Protein AF-A0A2S8VZY0-F1 (afdb_monomer)

Foldseek 3Di:
DDFWDPVLVVLLVLLVVLLDPDDPVVNVVSLVVLVVCCVVVVDDPVSSVQSVDNVQHSVNNSVVCVVPPSTGDDLVRVQVVQVVLQVVLVVVCCVPVVPFDWDWDDDSVVQWIKIKGKDWDAQVLCCVVVVDDPVCSCVQLDVVHPVQVCCQVQVLVLLLCCLPPVADDDPFWDWPDSVPFGWDADPPRSITMTITITIGRNVSSVDPVCSVVVSVNVSVRNVSSVVSVVVSSDD

Nearest PDB structures (foldseek):
  3nat-assembly1_A  TM=7.502E-01  e=1.012E+00  Enterococcus faecalis
  6lyp-assembly1_A  TM=2.509E-01  e=2.247E+00  Arabidopsis thaliana

Radius of gyration: 26.08 Å; Cα contacts (8 Å, |Δi|>4): 262; chains: 1; bounding box: 63×31×80 Å

Structure (mmCIF, N/CA/C/O backbone):
data_AF-A0A2S8VZY0-F1
#
_entry.id   AF-A0A2S8VZY0-F1
#
loop_
_atom_site.group_PDB
_atom_site.id
_atom_site.type_symbol
_atom_site.label_atom_id
_atom_site.label_alt_id
_atom_site.label_comp_id
_atom_site.label_asym_id
_atom_site.label_entity_id
_atom_site.label_seq_id
_atom_site.pdbx_PDB_ins_code
_atom_site.Cartn_x
_atom_site.Cartn_y
_atom_site.Cartn_z
_atom_site.occupancy
_atom_site.B_iso_or_equiv
_atom_site.auth_seq_id
_atom_site.auth_comp_id
_atom_site.auth_asym_id
_atom_site.auth_atom_id
_atom_site.pdbx_PDB_model_num
ATOM 1 N N . MET A 1 1 ? 4.072 3.516 -12.989 1.00 81.81 1 MET 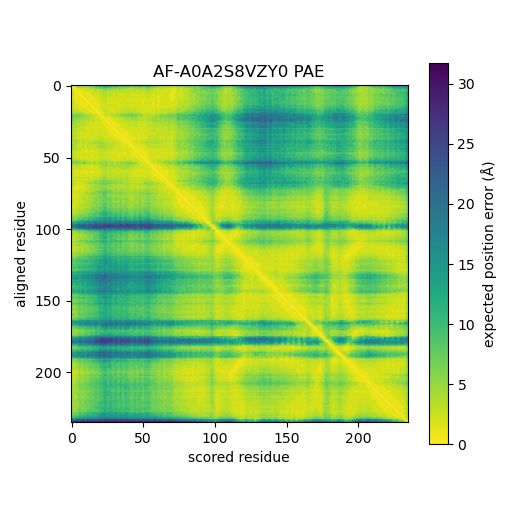A N 1
ATOM 2 C CA . MET A 1 1 ? 5.244 4.276 -12.519 1.00 81.81 1 MET A CA 1
ATOM 3 C C . MET A 1 1 ? 6.543 3.759 -13.129 1.00 81.81 1 MET A C 1
ATOM 5 O O . MET A 1 1 ? 6.676 2.561 -13.377 1.00 81.81 1 MET A O 1
ATOM 9 N N . ASN A 1 2 ? 7.516 4.640 -13.382 1.00 84.62 2 ASN A N 1
ATOM 10 C CA . ASN A 1 2 ? 8.836 4.243 -13.878 1.00 84.62 2 ASN A CA 1
ATOM 11 C C . ASN A 1 2 ? 9.676 3.606 -12.754 1.00 84.62 2 ASN A C 1
ATOM 13 O O . ASN A 1 2 ? 10.043 4.297 -11.808 1.00 84.62 2 ASN A O 1
ATOM 17 N N . LYS A 1 3 ? 10.035 2.322 -12.883 1.00 89.69 3 LYS A N 1
ATOM 18 C CA . LYS A 1 3 ? 10.866 1.598 -11.898 1.00 89.69 3 LYS A CA 1
ATOM 19 C C . LYS A 1 3 ? 12.374 1.682 -12.174 1.00 89.69 3 LYS A C 1
ATOM 21 O O . LYS A 1 3 ? 13.171 1.250 -11.343 1.00 89.69 3 LYS A O 1
A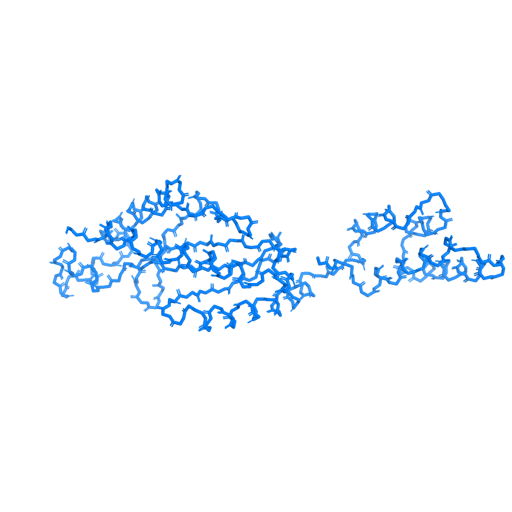TOM 26 N N . TYR A 1 4 ? 12.781 2.216 -13.325 1.00 92.94 4 TYR A N 1
ATOM 27 C CA . TYR A 1 4 ? 14.189 2.325 -13.702 1.00 92.94 4 TYR A CA 1
ATOM 28 C C . TYR A 1 4 ? 14.840 3.531 -13.034 1.00 92.94 4 TYR A C 1
ATOM 30 O O . TYR A 1 4 ? 14.284 4.632 -13.051 1.00 92.94 4 TYR A O 1
ATOM 38 N N . ASN A 1 5 ? 16.039 3.334 -12.491 1.00 92.50 5 ASN A N 1
ATOM 39 C CA . ASN A 1 5 ? 16.862 4.449 -12.032 1.00 92.50 5 ASN A CA 1
ATOM 40 C C . ASN A 1 5 ? 17.499 5.176 -13.233 1.00 92.50 5 ASN A C 1
ATOM 42 O O . ASN A 1 5 ? 17.311 4.789 -14.392 1.00 92.50 5 ASN A O 1
ATOM 46 N N . VAL A 1 6 ? 18.271 6.231 -12.965 1.00 93.00 6 VAL A N 1
ATOM 47 C CA . VAL A 1 6 ? 18.926 7.035 -14.014 1.00 93.00 6 VAL A CA 1
ATOM 48 C C . VAL A 1 6 ? 19.774 6.167 -14.951 1.00 93.00 6 VAL A C 1
ATOM 50 O O . VAL A 1 6 ? 19.701 6.327 -16.168 1.00 93.00 6 VAL A O 1
ATOM 53 N N . PHE A 1 7 ? 20.518 5.206 -14.403 1.00 93.75 7 PHE A N 1
ATOM 54 C CA . PHE A 1 7 ? 21.365 4.313 -15.188 1.00 93.75 7 PHE A CA 1
ATOM 55 C C . PHE A 1 7 ? 20.547 3.330 -16.037 1.00 93.75 7 PHE A C 1
ATOM 57 O O . PHE A 1 7 ? 20.807 3.174 -17.227 1.00 93.75 7 PHE A O 1
ATOM 64 N N . GLY A 1 8 ? 19.503 2.716 -15.473 1.00 93.81 8 GLY A N 1
ATOM 65 C CA . GLY A 1 8 ? 18.585 1.859 -16.226 1.00 93.81 8 GLY A CA 1
ATOM 66 C C . GLY A 1 8 ? 17.928 2.599 -17.395 1.00 93.81 8 GLY A C 1
ATOM 67 O O . GLY A 1 8 ? 17.861 2.068 -18.504 1.00 93.81 8 GLY A O 1
ATOM 68 N N . MET A 1 9 ? 17.521 3.854 -17.183 1.00 94.62 9 MET A N 1
ATOM 69 C CA . MET A 1 9 ? 16.984 4.720 -18.241 1.00 94.62 9 MET A CA 1
ATOM 70 C C . MET A 1 9 ? 18.022 5.052 -19.319 1.00 94.62 9 MET A C 1
ATOM 72 O O . MET A 1 9 ? 17.684 5.095 -20.507 1.00 94.62 9 MET A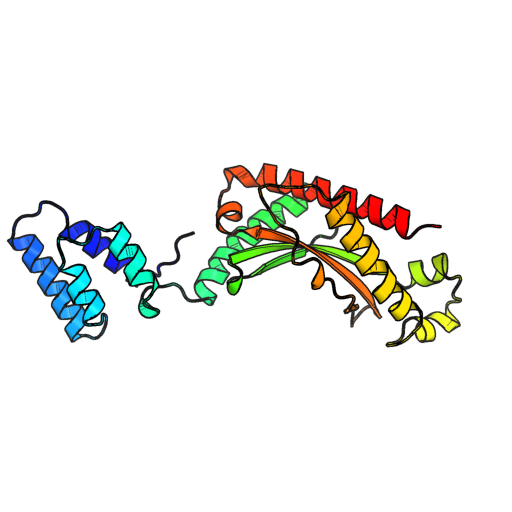 O 1
ATOM 76 N N . GLU A 1 10 ? 19.284 5.246 -18.936 1.00 94.69 10 GLU A N 1
ATOM 77 C CA . GLU A 1 10 ? 20.391 5.437 -19.875 1.00 94.69 10 GLU A CA 1
ATOM 78 C C . GLU A 1 10 ? 20.581 4.195 -20.762 1.00 94.69 10 GLU A C 1
ATOM 80 O O . GLU A 1 10 ? 20.629 4.309 -21.988 1.00 94.69 10 GLU A O 1
ATOM 85 N N . LEU A 1 11 ? 20.575 2.993 -20.175 1.00 94.62 11 LEU A N 1
ATOM 86 C CA . LEU A 1 11 ? 20.682 1.732 -20.919 1.00 94.62 11 LEU A CA 1
ATOM 87 C C . LEU A 1 11 ? 19.499 1.505 -21.872 1.00 94.62 11 LEU A C 1
ATOM 89 O O . LEU A 1 11 ? 19.698 1.073 -23.009 1.00 94.62 11 LEU A O 1
ATOM 93 N N . ILE A 1 12 ? 18.271 1.825 -21.450 1.00 94.44 12 ILE A N 1
ATOM 94 C CA . ILE A 1 12 ? 17.086 1.772 -22.328 1.00 94.44 12 ILE A CA 1
ATOM 95 C C . ILE A 1 12 ? 17.241 2.747 -23.496 1.00 94.44 12 ILE A C 1
ATOM 97 O O . ILE A 1 12 ? 16.886 2.417 -24.632 1.00 94.44 12 ILE A O 1
ATOM 101 N N . SER A 1 13 ? 17.778 3.939 -23.233 1.00 94.12 13 SER A N 1
ATOM 102 C CA . SER A 1 13 ? 18.030 4.943 -24.267 1.00 94.12 13 SER A CA 1
ATOM 103 C C . SER A 1 13 ? 19.063 4.429 -25.266 1.00 94.12 13 SER A C 1
ATOM 105 O O . SER A 1 13 ? 18.797 4.446 -26.465 1.00 94.12 13 SER A O 1
ATOM 107 N N . TYR A 1 14 ? 20.173 3.850 -24.797 1.00 94.12 14 TYR A N 1
ATOM 108 C CA . TYR A 1 14 ? 21.151 3.198 -25.669 1.00 94.12 14 TYR A CA 1
ATOM 109 C C . TYR A 1 14 ? 20.537 2.090 -26.524 1.00 94.12 14 TYR A C 1
ATOM 111 O O . TYR A 1 14 ? 20.802 2.038 -27.727 1.00 94.12 14 TYR A O 1
ATOM 119 N N . LYS A 1 15 ? 19.681 1.241 -25.939 1.00 94.44 15 LYS A N 1
ATOM 120 C CA . LYS A 1 15 ? 18.987 0.192 -26.693 1.00 94.44 15 LYS A CA 1
ATOM 121 C C . LYS A 1 15 ? 18.058 0.771 -27.759 1.00 94.44 15 LYS A C 1
ATOM 123 O O . LYS A 1 15 ? 17.998 0.276 -28.879 1.00 94.44 15 LYS A O 1
ATOM 128 N N . THR A 1 16 ? 17.347 1.837 -27.422 1.00 93.50 16 THR A N 1
ATOM 129 C CA . THR A 1 16 ? 16.444 2.509 -28.359 1.00 93.50 16 THR A CA 1
ATOM 130 C C . THR A 1 16 ? 17.216 3.159 -29.504 1.00 93.50 16 THR A C 1
ATOM 132 O O . THR A 1 16 ? 16.770 3.110 -30.646 1.00 93.50 16 THR A O 1
ATOM 135 N N . GLU A 1 17 ? 18.382 3.744 -29.223 1.00 92.75 17 GLU A N 1
ATOM 136 C CA . GLU A 1 17 ? 19.227 4.369 -30.239 1.00 92.75 17 GLU A CA 1
ATOM 137 C C . GLU A 1 17 ? 19.899 3.346 -31.162 1.00 92.75 17 GLU A C 1
ATOM 139 O O . GLU A 1 17 ? 19.901 3.550 -32.373 1.00 92.75 17 GLU A O 1
ATOM 144 N N . ILE A 1 18 ? 20.434 2.233 -30.642 1.00 92.31 18 ILE A N 1
ATOM 145 C CA . ILE A 1 18 ? 21.152 1.255 -31.482 1.00 92.31 18 ILE A CA 1
ATOM 146 C C . ILE A 1 18 ? 20.236 0.568 -32.509 1.00 92.31 18 ILE A C 1
ATOM 148 O O . ILE A 1 18 ? 20.684 0.241 -33.608 1.00 92.31 18 ILE A O 1
ATOM 152 N N . LEU A 1 19 ? 18.947 0.417 -32.185 1.00 91.62 19 LEU A N 1
ATOM 153 C CA . LEU A 1 19 ? 17.938 -0.182 -33.066 1.00 91.62 19 LEU A CA 1
ATOM 154 C C . LEU A 1 19 ? 17.471 0.750 -34.196 1.00 91.62 19 LEU A C 1
ATOM 156 O O . LEU A 1 19 ? 16.770 0.305 -35.107 1.00 91.62 19 LEU A O 1
ATOM 160 N N . LYS A 1 20 ? 17.833 2.038 -34.165 1.00 92.31 20 LYS A N 1
ATOM 161 C CA . LYS A 1 20 ? 17.517 2.966 -35.257 1.00 92.31 20 LYS A CA 1
ATOM 162 C C . LYS A 1 20 ? 18.386 2.691 -36.482 1.00 92.31 20 LYS A C 1
ATOM 164 O O . LYS A 1 20 ? 19.482 2.128 -36.408 1.00 92.31 20 LYS A O 1
ATOM 169 N N . ASP A 1 21 ? 17.897 3.143 -37.633 1.00 90.06 21 ASP A N 1
ATOM 170 C CA . ASP A 1 21 ? 18.636 3.065 -38.890 1.00 90.06 21 ASP A CA 1
ATOM 171 C C . ASP A 1 21 ? 19.722 4.148 -38.949 1.00 90.06 21 ASP A C 1
ATOM 173 O O . ASP A 1 21 ? 19.549 5.229 -39.517 1.00 90.06 21 ASP A O 1
ATOM 177 N N . TYR A 1 22 ? 20.835 3.873 -38.270 1.00 90.12 22 TYR A N 1
ATOM 178 C CA . TYR A 1 22 ? 22.020 4.717 -38.274 1.00 90.12 22 TYR A CA 1
ATOM 179 C C . TYR A 1 22 ? 23.131 4.160 -39.171 1.00 90.12 22 TYR A C 1
ATOM 181 O O . TYR A 1 22 ? 23.281 2.940 -39.276 1.00 90.12 22 TYR A O 1
ATOM 189 N N . PRO A 1 23 ? 23.988 5.034 -39.739 1.00 92.00 23 PRO A N 1
ATOM 190 C CA . PRO A 1 23 ? 25.199 4.607 -40.429 1.00 92.00 23 PRO A CA 1
ATOM 191 C C . PRO A 1 23 ? 26.113 3.767 -39.528 1.00 92.00 23 PRO A C 1
ATOM 193 O O . PRO A 1 23 ? 26.242 4.046 -38.333 1.00 92.00 23 PRO A O 1
ATOM 196 N N . ASP A 1 24 ? 26.845 2.818 -40.119 1.00 89.50 24 ASP A N 1
ATOM 197 C CA . ASP A 1 24 ? 27.742 1.896 -39.401 1.00 89.50 24 ASP A CA 1
ATOM 198 C C . ASP A 1 24 ? 28.711 2.591 -38.440 1.00 89.50 24 ASP A C 1
ATOM 200 O O . ASP A 1 24 ? 29.040 2.052 -37.387 1.00 89.50 24 ASP A O 1
ATOM 204 N N . ILE A 1 25 ? 29.181 3.792 -38.785 1.00 90.31 25 ILE A N 1
ATOM 205 C CA . ILE A 1 25 ? 30.107 4.550 -37.937 1.00 90.31 25 ILE A CA 1
ATOM 206 C C . ILE A 1 25 ? 29.474 4.954 -36.599 1.00 90.31 25 ILE A C 1
ATOM 208 O O . ILE A 1 25 ? 30.137 4.905 -35.566 1.00 90.31 25 ILE A O 1
ATOM 212 N N . VAL A 1 26 ? 28.184 5.295 -36.604 1.00 89.69 26 VAL A N 1
ATOM 213 C CA . VAL A 1 26 ? 27.427 5.655 -35.399 1.00 89.69 26 VAL A CA 1
ATOM 214 C C . VAL A 1 26 ? 27.150 4.400 -34.573 1.00 89.69 26 VAL A C 1
ATOM 216 O O . VAL A 1 26 ? 27.372 4.408 -33.364 1.00 89.69 26 VAL A O 1
ATOM 219 N N . LYS A 1 27 ? 26.768 3.291 -35.223 1.00 89.94 27 LYS A N 1
ATOM 220 C CA . LYS A 1 27 ? 26.573 1.998 -34.544 1.00 89.94 27 LYS A CA 1
ATOM 221 C C . LYS A 1 27 ? 27.858 1.494 -33.883 1.00 89.94 27 LYS A C 1
ATOM 223 O O . LYS A 1 27 ? 27.825 1.079 -32.729 1.00 89.94 27 LYS A O 1
ATOM 228 N N . ARG A 1 28 ? 29.008 1.609 -34.559 1.00 91.50 28 ARG A N 1
ATOM 229 C CA . ARG A 1 28 ? 30.324 1.292 -33.971 1.00 91.50 28 ARG A CA 1
ATOM 230 C C . ARG A 1 28 ? 30.625 2.152 -32.750 1.00 91.50 28 ARG A C 1
ATOM 232 O O . ARG A 1 28 ? 31.012 1.605 -31.729 1.00 91.50 28 ARG A O 1
ATOM 239 N N . SER A 1 29 ? 30.368 3.459 -32.818 1.00 93.06 29 SER A N 1
ATOM 240 C CA . SER A 1 29 ? 30.565 4.342 -31.663 1.00 93.06 29 SER A CA 1
ATOM 241 C C . SER A 1 29 ? 29.703 3.947 -30.460 1.00 93.06 29 SER A C 1
ATOM 243 O O . SER A 1 29 ? 30.151 4.093 -29.326 1.00 93.06 29 SER A O 1
ATOM 245 N N . LEU A 1 30 ? 28.474 3.470 -30.680 1.00 92.50 30 LEU A N 1
ATOM 246 C CA . LEU A 1 30 ? 27.617 2.960 -29.607 1.00 92.50 30 LEU A CA 1
ATOM 247 C C . LEU A 1 30 ? 28.153 1.637 -29.043 1.00 92.50 30 LEU A C 1
ATOM 249 O O . LEU A 1 30 ? 28.234 1.485 -27.828 1.00 92.50 30 LEU A O 1
ATOM 253 N N . HIS A 1 31 ? 28.594 0.714 -29.901 1.00 93.38 31 HIS A N 1
ATOM 254 C CA . HIS A 1 31 ? 29.227 -0.527 -29.451 1.00 93.38 31 HIS A CA 1
ATOM 255 C C . HIS A 1 31 ? 30.491 -0.280 -28.620 1.00 93.38 31 HIS A C 1
ATOM 257 O O . HIS A 1 31 ? 30.634 -0.917 -27.578 1.00 93.38 31 HIS A O 1
ATOM 263 N N . ASP A 1 32 ? 31.339 0.674 -29.018 1.00 94.44 32 ASP A N 1
ATOM 264 C CA . ASP A 1 32 ? 32.534 1.069 -28.261 1.00 94.44 32 ASP A CA 1
ATOM 265 C C . ASP A 1 32 ? 32.166 1.607 -26.868 1.00 94.44 32 ASP A C 1
ATOM 267 O O . ASP A 1 32 ? 32.858 1.348 -25.883 1.00 94.44 32 ASP A O 1
ATOM 271 N N . THR A 1 33 ? 31.063 2.357 -26.762 1.00 94.38 33 THR A N 1
ATOM 272 C CA . THR A 1 33 ? 30.532 2.808 -25.467 1.00 94.38 33 THR A CA 1
ATOM 273 C C . THR A 1 33 ? 30.109 1.619 -24.608 1.00 94.38 33 THR A C 1
ATOM 275 O O . THR A 1 33 ? 30.429 1.586 -23.421 1.00 94.38 33 THR A O 1
ATOM 278 N N . PHE A 1 34 ? 29.449 0.614 -25.189 1.00 94.38 34 PHE A N 1
ATOM 279 C CA . PHE A 1 34 ? 29.044 -0.586 -24.449 1.00 94.38 34 PHE A CA 1
ATOM 280 C C . PHE A 1 34 ? 30.259 -1.388 -23.970 1.00 94.38 34 PHE A C 1
ATOM 282 O O . PHE A 1 34 ? 30.268 -1.848 -22.830 1.00 94.38 34 PHE A O 1
ATOM 289 N N . ASP A 1 35 ? 31.300 -1.505 -24.799 1.00 94.31 35 ASP A N 1
ATOM 290 C CA . ASP A 1 35 ? 32.557 -2.166 -24.428 1.00 94.31 35 ASP A CA 1
ATOM 291 C C . ASP A 1 35 ? 33.235 -1.457 -23.247 1.00 94.31 35 ASP A C 1
ATOM 293 O O . ASP A 1 35 ? 33.601 -2.107 -22.270 1.00 94.31 35 ASP A O 1
ATOM 297 N N . LYS A 1 36 ? 33.283 -0.119 -23.251 1.00 95.00 36 LYS A N 1
ATOM 298 C CA . LYS A 1 36 ? 33.799 0.658 -22.110 1.00 95.00 36 LYS A CA 1
ATOM 299 C C . LYS A 1 36 ? 32.974 0.468 -20.838 1.00 95.00 36 LYS A C 1
ATOM 301 O O . LYS A 1 36 ? 33.542 0.372 -19.753 1.00 95.00 36 LYS A O 1
ATOM 306 N N . LEU A 1 37 ? 31.643 0.425 -20.942 1.00 93.81 37 LEU A N 1
ATOM 307 C CA . LEU A 1 37 ? 30.778 0.180 -19.781 1.00 93.81 37 LEU A CA 1
ATOM 308 C C . LEU A 1 37 ? 31.056 -1.196 -19.156 1.00 93.81 37 LEU A C 1
ATOM 310 O O . LEU A 1 37 ? 31.018 -1.320 -17.929 1.00 93.81 37 LEU A O 1
ATOM 314 N N . LEU A 1 38 ? 31.363 -2.205 -19.978 1.00 94.31 38 LEU A N 1
ATOM 315 C CA . LEU A 1 38 ? 31.768 -3.531 -19.509 1.00 94.31 38 LEU A CA 1
ATOM 316 C C . LEU A 1 38 ? 33.167 -3.492 -18.871 1.00 94.31 38 LEU A C 1
ATOM 318 O O . LEU A 1 38 ? 33.335 -3.965 -17.750 1.00 94.31 38 LEU A O 1
ATOM 322 N N . GLU A 1 39 ? 34.150 -2.864 -19.525 1.00 94.94 39 GLU A N 1
ATOM 323 C CA . GLU A 1 39 ? 35.522 -2.710 -19.004 1.00 94.94 39 GLU A CA 1
ATOM 324 C C . GLU A 1 39 ? 35.559 -1.999 -17.639 1.00 94.94 39 GLU A C 1
ATOM 326 O O . GLU A 1 39 ? 36.337 -2.362 -16.754 1.00 94.94 39 GLU A O 1
ATOM 331 N N . HIS A 1 40 ? 34.689 -1.006 -17.441 1.00 93.69 40 HIS A N 1
ATOM 332 C CA . HIS A 1 40 ? 34.555 -0.276 -16.181 1.00 93.69 40 HIS A CA 1
ATOM 333 C C . HIS A 1 40 ? 33.672 -0.981 -15.136 1.00 93.69 40 HIS A C 1
ATOM 335 O O . HIS A 1 40 ? 33.459 -0.427 -14.057 1.00 93.69 40 HIS A O 1
ATOM 341 N N . ASN A 1 41 ? 33.178 -2.196 -15.406 1.00 89.50 41 ASN A N 1
ATOM 342 C CA . ASN A 1 41 ? 32.251 -2.951 -14.549 1.00 89.50 41 ASN A CA 1
ATOM 343 C C . ASN A 1 41 ? 30.935 -2.206 -14.228 1.00 89.50 41 ASN A C 1
ATOM 345 O O . ASN A 1 41 ? 30.279 -2.484 -13.211 1.00 89.50 41 ASN A O 1
ATOM 349 N N . ALA A 1 42 ? 30.541 -1.254 -15.081 1.00 90.38 42 ALA A N 1
ATOM 350 C CA . ALA A 1 42 ? 29.265 -0.553 -14.967 1.00 90.38 42 ALA A CA 1
ATOM 351 C C . ALA A 1 42 ? 28.101 -1.480 -15.359 1.00 90.38 42 ALA A C 1
ATOM 353 O O . ALA A 1 42 ? 27.080 -1.511 -14.670 1.00 90.38 42 ALA A O 1
ATOM 354 N N . ILE A 1 43 ? 28.295 -2.295 -16.401 1.00 92.62 43 ILE A N 1
ATOM 355 C CA . ILE A 1 43 ? 27.379 -3.365 -16.828 1.00 92.62 43 ILE A CA 1
ATOM 356 C C . ILE A 1 43 ? 28.045 -4.742 -16.702 1.00 92.62 43 ILE A C 1
ATOM 358 O O . ILE A 1 43 ? 29.269 -4.834 -16.636 1.00 92.62 43 ILE A O 1
ATOM 362 N N . ASP A 1 44 ? 27.238 -5.803 -16.648 1.00 92.69 44 ASP A N 1
ATOM 363 C CA . ASP A 1 44 ? 27.708 -7.190 -16.737 1.00 92.69 44 ASP A CA 1
ATOM 364 C C . ASP A 1 44 ? 27.683 -7.701 -18.191 1.00 92.69 44 ASP A C 1
ATOM 366 O O . ASP A 1 44 ? 27.190 -7.023 -19.099 1.00 92.69 44 ASP A O 1
ATOM 370 N N . GLU A 1 45 ? 28.237 -8.897 -18.414 1.00 93.50 45 GLU A N 1
ATOM 371 C CA . GLU A 1 45 ? 28.279 -9.527 -19.740 1.00 93.50 45 GLU A CA 1
ATOM 372 C C . GLU A 1 45 ? 26.871 -9.728 -20.323 1.00 93.50 45 GLU A C 1
ATOM 374 O O . GLU A 1 45 ? 26.659 -9.474 -21.507 1.0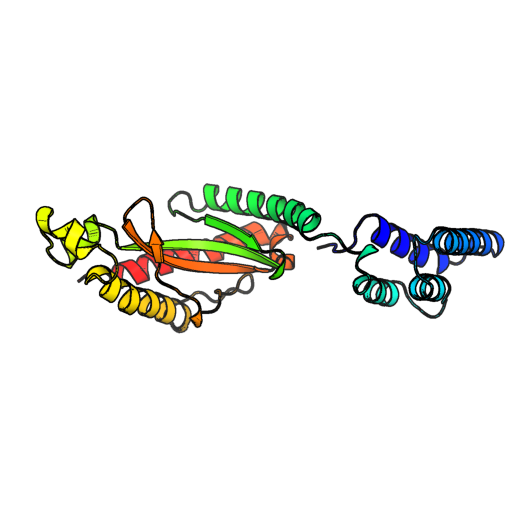0 93.50 45 GLU A O 1
ATOM 379 N N . ASP A 1 46 ? 25.881 -10.098 -19.504 1.00 93.81 46 ASP A N 1
ATOM 380 C CA . ASP A 1 46 ? 24.510 -10.315 -19.979 1.00 93.81 46 ASP A CA 1
ATOM 381 C C . ASP A 1 46 ? 23.888 -9.026 -20.539 1.00 93.81 46 ASP A C 1
ATOM 383 O O . ASP A 1 46 ? 23.264 -9.040 -21.605 1.00 93.81 46 ASP A O 1
ATOM 387 N N . ILE A 1 47 ? 24.040 -7.903 -19.824 1.00 93.25 47 ILE A N 1
ATOM 388 C CA . ILE A 1 47 ? 23.560 -6.588 -20.267 1.00 93.25 47 ILE A CA 1
ATOM 389 C C . ILE A 1 47 ? 24.299 -6.165 -21.533 1.00 93.25 47 ILE A C 1
ATOM 391 O O . ILE A 1 47 ? 23.667 -5.678 -22.473 1.00 93.25 47 ILE A O 1
ATOM 395 N N . HIS A 1 48 ? 25.614 -6.378 -21.583 1.00 95.06 48 HIS A N 1
ATOM 396 C CA . HIS A 1 48 ? 26.428 -6.067 -22.755 1.00 95.06 48 HIS A CA 1
ATOM 397 C C . HIS A 1 48 ? 25.958 -6.820 -24.004 1.00 95.06 48 HIS A C 1
ATOM 399 O O . HIS A 1 48 ? 25.680 -6.187 -25.028 1.00 95.06 48 HIS A O 1
ATOM 405 N N . PHE A 1 49 ? 25.782 -8.141 -23.912 1.00 93.88 49 PHE A N 1
ATOM 406 C CA . PHE A 1 49 ? 25.277 -8.950 -25.022 1.00 93.88 49 PHE A CA 1
ATOM 407 C C . PHE A 1 49 ? 23.865 -8.525 -25.432 1.00 93.88 49 PHE A C 1
ATOM 409 O O . PHE A 1 49 ? 23.593 -8.362 -26.621 1.00 93.88 49 PHE A O 1
ATOM 416 N N . SER A 1 50 ? 22.992 -8.256 -24.461 1.00 93.56 50 SER A N 1
ATOM 417 C CA . SER A 1 50 ? 21.608 -7.836 -24.718 1.00 93.56 50 SER A CA 1
ATOM 418 C C . SER A 1 50 ? 21.511 -6.468 -25.407 1.00 93.56 50 SER A C 1
ATOM 420 O O . SER A 1 50 ? 20.635 -6.254 -26.251 1.00 93.56 50 SER A O 1
ATOM 422 N N . LEU A 1 51 ? 22.416 -5.533 -25.095 1.00 93.25 51 LEU A N 1
ATOM 423 C CA . LEU A 1 51 ? 22.503 -4.239 -25.782 1.00 93.25 51 LEU A CA 1
ATOM 424 C C . LEU A 1 51 ? 22.882 -4.407 -27.257 1.00 93.25 51 LEU A C 1
ATOM 426 O O . LEU A 1 51 ? 22.305 -3.729 -28.108 1.00 93.25 51 LEU A O 1
ATOM 430 N N . LYS A 1 52 ? 23.810 -5.324 -27.558 1.00 92.06 52 LYS A N 1
ATOM 431 C CA . LYS A 1 52 ? 24.314 -5.587 -28.917 1.00 92.06 52 LYS A CA 1
ATOM 432 C C . LYS A 1 52 ? 23.402 -6.487 -29.767 1.00 92.06 52 LYS A C 1
ATOM 434 O O . LYS A 1 52 ? 23.645 -6.607 -30.962 1.00 92.06 52 LYS A O 1
ATOM 439 N N . ASP A 1 53 ? 22.383 -7.113 -29.182 1.00 91.62 53 ASP A N 1
ATOM 440 C CA . ASP A 1 53 ? 21.467 -8.010 -29.897 1.00 91.62 53 ASP A CA 1
ATOM 441 C C . ASP A 1 53 ? 20.393 -7.248 -30.697 1.00 91.62 53 ASP A C 1
ATOM 443 O O . ASP A 1 53 ? 19.393 -6.794 -30.139 1.00 91.62 53 ASP A O 1
ATOM 447 N N . ASP A 1 54 ? 20.560 -7.146 -32.015 1.00 86.19 54 ASP A N 1
ATOM 448 C CA . ASP A 1 54 ? 19.584 -6.520 -32.923 1.00 86.19 54 ASP A CA 1
ATOM 449 C C . ASP A 1 54 ? 18.222 -7.249 -32.966 1.00 86.19 54 ASP A C 1
ATOM 451 O O . ASP A 1 54 ? 17.222 -6.668 -33.391 1.00 86.19 54 ASP A O 1
ATOM 455 N N . GLY A 1 55 ? 18.155 -8.514 -32.531 1.00 87.81 55 GLY A N 1
ATOM 456 C CA . GLY A 1 55 ? 16.919 -9.298 -32.454 1.00 87.81 55 GLY A CA 1
ATOM 457 C C . GLY A 1 55 ? 16.074 -9.018 -31.207 1.00 87.81 55 GLY A C 1
ATOM 458 O O . GLY A 1 55 ? 14.918 -9.450 -31.132 1.00 87.81 55 GLY A O 1
ATOM 459 N N . LEU A 1 56 ? 16.629 -8.299 -30.231 1.00 91.38 56 LEU A N 1
ATOM 460 C CA . LEU A 1 56 ? 15.956 -7.931 -28.992 1.00 91.38 56 LEU A CA 1
ATOM 461 C C . LEU A 1 56 ? 15.375 -6.519 -29.112 1.00 91.38 56 LEU A C 1
ATOM 463 O O . LEU A 1 56 ? 16.115 -5.539 -29.154 1.00 91.38 56 LEU A O 1
ATOM 467 N N . ASP A 1 57 ? 14.049 -6.405 -29.129 1.00 92.88 57 ASP A N 1
ATOM 468 C CA . ASP A 1 57 ? 13.375 -5.106 -29.116 1.00 92.88 57 ASP A CA 1
ATOM 469 C C . ASP A 1 57 ? 13.511 -4.379 -27.758 1.00 92.88 57 ASP A C 1
ATOM 471 O O . ASP A 1 57 ? 13.905 -4.954 -26.735 1.00 92.88 57 ASP A O 1
ATOM 475 N N . THR A 1 58 ? 13.189 -3.082 -27.749 1.00 92.19 58 THR A N 1
ATOM 476 C CA . THR A 1 58 ? 13.306 -2.228 -26.559 1.00 92.19 58 THR A CA 1
ATOM 477 C C . THR A 1 58 ? 12.448 -2.713 -25.388 1.00 92.19 58 THR A C 1
ATOM 479 O O . THR A 1 58 ? 12.876 -2.591 -24.241 1.00 92.19 58 THR A O 1
ATOM 482 N N . ASP A 1 59 ? 11.260 -3.269 -25.626 1.00 92.25 59 ASP A N 1
ATOM 483 C CA . ASP A 1 59 ? 10.342 -3.656 -24.546 1.00 92.25 59 ASP A CA 1
ATOM 484 C C . ASP A 1 59 ? 10.754 -4.978 -23.885 1.00 92.25 59 ASP A C 1
ATOM 486 O O . ASP A 1 59 ? 10.686 -5.130 -22.657 1.00 92.25 59 ASP A O 1
ATOM 490 N N . ARG A 1 60 ? 11.297 -5.912 -24.668 1.00 92.94 60 ARG A N 1
ATOM 491 C CA . ARG A 1 60 ? 11.960 -7.109 -24.143 1.00 92.94 60 ARG A CA 1
ATOM 492 C C . ARG A 1 60 ? 13.221 -6.746 -23.370 1.00 92.94 60 ARG A C 1
ATOM 494 O O . ARG A 1 60 ? 13.442 -7.294 -22.293 1.00 92.94 60 ARG A O 1
ATOM 501 N N . PHE A 1 61 ? 14.011 -5.793 -23.866 1.00 94.19 61 PHE A N 1
ATOM 502 C CA . PHE A 1 61 ? 15.196 -5.315 -23.153 1.00 94.19 61 PHE A CA 1
ATOM 503 C C . PHE A 1 61 ? 14.838 -4.639 -21.821 1.00 94.19 61 PHE A C 1
ATOM 505 O O . PHE A 1 61 ? 15.437 -4.954 -20.795 1.00 94.19 61 PHE A O 1
ATOM 512 N N . LYS A 1 62 ? 13.814 -3.777 -21.811 1.00 92.81 62 LYS A N 1
ATOM 513 C CA . LYS A 1 62 ? 13.228 -3.192 -20.593 1.00 92.81 62 LYS A CA 1
ATOM 514 C C . LYS A 1 62 ? 12.858 -4.266 -19.572 1.00 92.81 62 LYS A C 1
ATOM 516 O O . LYS A 1 62 ? 13.210 -4.142 -18.400 1.00 92.81 62 LYS A O 1
ATOM 521 N N . SER A 1 63 ? 12.176 -5.319 -20.017 1.00 92.94 63 SER A N 1
ATOM 522 C CA . SER A 1 63 ? 11.771 -6.436 -19.155 1.00 92.94 63 SER A CA 1
ATOM 523 C C . SER A 1 63 ? 12.978 -7.191 -18.591 1.00 92.94 63 SER A C 1
ATOM 525 O O . SER A 1 63 ? 12.981 -7.562 -17.422 1.00 92.94 63 SER A O 1
ATOM 527 N N . PHE A 1 64 ? 14.024 -7.374 -19.398 1.00 93.06 64 PHE A N 1
ATOM 528 C CA . PHE A 1 64 ? 15.270 -8.010 -18.976 1.00 93.06 64 PHE A CA 1
ATOM 529 C C . PHE A 1 64 ? 16.016 -7.189 -17.914 1.00 93.06 64 PHE A C 1
ATOM 531 O O . PHE A 1 64 ? 16.373 -7.724 -16.869 1.00 93.06 64 PHE A O 1
ATOM 538 N N . ILE A 1 65 ? 16.222 -5.884 -18.114 1.00 92.81 65 ILE A N 1
ATOM 539 C CA . ILE A 1 65 ? 17.001 -5.091 -17.148 1.00 92.81 65 ILE A CA 1
ATOM 540 C C . ILE A 1 65 ? 16.259 -4.837 -15.825 1.00 92.81 65 ILE A C 1
ATOM 542 O O . ILE A 1 65 ? 16.905 -4.507 -14.834 1.00 92.81 65 ILE A O 1
ATOM 546 N N . LEU A 1 66 ? 14.934 -5.045 -15.759 1.00 90.31 66 LEU A N 1
ATOM 547 C CA . LEU A 1 66 ? 14.198 -5.050 -14.482 1.00 90.31 66 LEU A CA 1
ATOM 548 C C . LEU A 1 66 ? 14.692 -6.145 -13.530 1.00 90.31 66 LEU A C 1
ATOM 550 O O . LEU A 1 66 ? 14.556 -6.007 -12.319 1.00 90.31 66 LEU A O 1
ATOM 554 N N . THR A 1 67 ? 15.304 -7.216 -14.047 1.00 89.06 67 THR A N 1
ATOM 555 C CA . THR A 1 67 ? 15.886 -8.271 -13.206 1.00 89.06 67 THR A CA 1
ATOM 556 C C . THR A 1 67 ? 17.269 -7.895 -12.664 1.00 89.06 67 THR A C 1
ATOM 558 O O . THR A 1 67 ? 17.894 -8.694 -11.964 1.00 89.06 67 THR A O 1
ATOM 561 N N . LYS A 1 68 ? 17.799 -6.716 -13.015 1.00 90.94 68 LYS A N 1
ATOM 562 C CA . LYS A 1 68 ? 19.153 -6.275 -12.670 1.00 90.94 68 LYS A CA 1
ATOM 563 C C . LYS A 1 68 ? 19.071 -5.159 -11.628 1.00 90.94 68 LYS A C 1
ATOM 565 O O . LYS A 1 68 ? 18.765 -4.017 -11.951 1.00 90.94 68 LYS A O 1
ATOM 570 N N . ILE A 1 69 ? 19.430 -5.481 -10.381 1.00 86.25 69 ILE A N 1
ATOM 571 C CA . ILE A 1 69 ? 19.325 -4.575 -9.215 1.00 86.25 69 ILE A CA 1
ATOM 572 C C . ILE A 1 69 ? 19.996 -3.209 -9.460 1.00 86.25 69 ILE A C 1
ATOM 574 O O . ILE A 1 69 ? 19.485 -2.183 -9.033 1.00 86.25 69 ILE A O 1
ATOM 578 N N . LYS A 1 70 ? 21.112 -3.164 -10.203 1.00 88.31 70 LYS A N 1
ATOM 579 C CA . LYS A 1 70 ? 21.815 -1.908 -10.533 1.00 88.31 70 LYS A CA 1
ATOM 580 C C . LYS A 1 70 ? 21.013 -0.948 -11.429 1.00 88.31 70 LYS A C 1
ATOM 582 O O . LYS A 1 70 ? 21.376 0.219 -11.521 1.00 88.31 70 LYS A O 1
ATOM 587 N N . CYS A 1 71 ? 19.980 -1.429 -12.120 1.00 90.56 71 CYS A N 1
ATOM 588 C CA . CYS A 1 71 ? 19.210 -0.672 -13.117 1.00 90.56 71 CYS A CA 1
ATOM 589 C C . CYS A 1 71 ? 17.833 -0.225 -12.603 1.00 90.56 71 CYS A C 1
ATOM 591 O O . CYS A 1 71 ? 17.125 0.510 -13.294 1.00 90.56 71 CYS A O 1
ATOM 593 N N . ILE A 1 72 ? 17.440 -0.679 -11.414 1.00 92.94 72 ILE A N 1
ATOM 594 C CA . ILE A 1 72 ? 16.156 -0.351 -10.795 1.00 92.94 72 ILE A CA 1
ATOM 595 C C . ILE A 1 72 ? 16.361 0.657 -9.669 1.00 92.94 72 ILE A C 1
ATOM 597 O O . ILE A 1 72 ? 17.442 0.741 -9.079 1.00 92.94 72 ILE A O 1
ATOM 601 N N . LYS A 1 73 ? 15.323 1.447 -9.404 1.00 92.56 73 LYS A N 1
ATOM 602 C CA . LYS A 1 73 ? 15.283 2.347 -8.252 1.00 92.56 73 LYS A CA 1
ATOM 603 C C . LYS A 1 73 ? 15.377 1.548 -6.956 1.00 92.56 73 LYS A C 1
ATOM 605 O O . LYS A 1 73 ? 14.848 0.439 -6.860 1.00 92.56 73 LYS A O 1
ATOM 610 N N . SER A 1 74 ? 16.045 2.121 -5.964 1.00 91.12 74 SER A N 1
ATOM 611 C CA . SER A 1 74 ? 16.002 1.622 -4.595 1.00 91.12 74 SER A CA 1
ATOM 612 C C . SER A 1 74 ? 14.623 1.863 -3.973 1.00 91.12 74 SER A C 1
ATOM 614 O O . SER A 1 74 ? 13.844 2.692 -4.449 1.00 91.12 74 SER A O 1
ATOM 616 N N . ASN A 1 75 ? 14.331 1.176 -2.867 1.00 91.12 75 ASN A N 1
ATOM 617 C CA . ASN A 1 75 ? 13.102 1.432 -2.115 1.00 91.12 75 ASN A CA 1
ATOM 618 C C . ASN A 1 75 ? 13.031 2.879 -1.604 1.00 91.12 75 ASN A C 1
ATOM 620 O O . ASN A 1 75 ? 11.943 3.432 -1.537 1.00 91.12 75 ASN A O 1
ATOM 624 N N . GLU A 1 76 ? 14.169 3.500 -1.281 1.00 90.94 76 GLU A N 1
ATOM 625 C CA . GLU A 1 76 ? 14.230 4.900 -0.841 1.00 90.94 76 GLU A CA 1
ATOM 626 C C . GLU A 1 76 ? 13.866 5.860 -1.981 1.00 90.94 76 GLU A C 1
ATOM 628 O O . GLU A 1 76 ? 13.089 6.788 -1.780 1.00 90.94 76 GLU A O 1
ATOM 633 N N . GLU A 1 77 ? 14.372 5.610 -3.193 1.00 90.88 77 GLU A N 1
ATOM 634 C CA . GLU A 1 77 ? 14.027 6.404 -4.379 1.00 90.88 77 GLU A CA 1
ATOM 635 C C . GLU A 1 77 ? 12.536 6.278 -4.722 1.00 90.88 77 GLU A C 1
ATOM 637 O O . GLU A 1 77 ? 11.881 7.277 -5.013 1.00 90.88 77 GLU A O 1
ATOM 642 N N . LEU A 1 78 ? 11.988 5.060 -4.655 1.00 93.38 78 LEU A N 1
ATOM 643 C CA . LEU A 1 78 ? 10.561 4.822 -4.879 1.00 93.38 78 LEU A CA 1
ATOM 644 C C . LEU A 1 78 ? 9.698 5.459 -3.789 1.00 93.38 78 LEU A C 1
ATOM 646 O O . LEU A 1 78 ? 8.657 6.024 -4.107 1.00 93.38 78 LEU A O 1
ATOM 650 N N . LEU A 1 79 ? 10.132 5.406 -2.526 1.00 93.44 79 LEU A N 1
ATOM 651 C CA . LEU A 1 79 ? 9.403 6.002 -1.410 1.00 93.44 79 LEU A CA 1
ATOM 652 C C . LEU A 1 79 ? 9.239 7.509 -1.602 1.00 93.44 79 LEU A C 1
ATOM 654 O O . LEU A 1 79 ? 8.139 8.013 -1.433 1.00 93.44 79 LEU A O 1
ATOM 658 N N . VAL A 1 80 ? 10.293 8.218 -2.017 1.00 94.19 80 VAL A N 1
ATOM 659 C CA . VAL A 1 80 ? 10.204 9.662 -2.297 1.00 94.19 80 VAL A CA 1
ATOM 660 C C . VAL A 1 80 ? 9.141 9.960 -3.359 1.00 94.19 80 VAL A C 1
ATOM 662 O O . VAL A 1 80 ? 8.384 10.914 -3.218 1.00 94.19 80 VAL A O 1
ATOM 665 N N . GLU A 1 81 ? 9.050 9.140 -4.407 1.00 92.94 81 GLU A N 1
ATOM 666 C CA . GLU A 1 81 ? 8.024 9.305 -5.443 1.00 92.94 81 GLU A CA 1
ATOM 667 C C . GLU A 1 81 ? 6.618 8.966 -4.934 1.00 92.94 81 GLU A C 1
ATOM 669 O O . GLU A 1 81 ? 5.664 9.674 -5.258 1.00 92.94 81 GLU A O 1
ATOM 674 N N . TYR A 1 82 ? 6.488 7.923 -4.111 1.00 94.94 82 TYR A N 1
ATOM 675 C CA . TYR A 1 82 ? 5.209 7.534 -3.516 1.00 94.94 82 TYR A CA 1
ATOM 676 C C . TYR A 1 82 ? 4.701 8.610 -2.558 1.00 94.94 82 TYR A C 1
ATOM 678 O O . TYR A 1 82 ? 3.517 8.925 -2.593 1.00 94.94 82 TYR A O 1
ATOM 686 N N . GLU A 1 83 ? 5.582 9.226 -1.768 1.00 95.44 83 GLU A N 1
ATOM 687 C CA . GLU A 1 83 ? 5.217 10.294 -0.835 1.00 95.44 83 GLU A CA 1
ATOM 688 C C . GLU A 1 83 ? 4.662 11.525 -1.553 1.00 95.44 83 GLU A C 1
ATOM 690 O O . GLU A 1 83 ? 3.667 12.081 -1.105 1.00 95.44 83 GLU A O 1
ATOM 695 N N . VAL A 1 84 ? 5.203 11.898 -2.718 1.00 94.75 84 VAL A N 1
ATOM 696 C CA . VAL A 1 84 ? 4.631 12.989 -3.530 1.00 94.75 84 VAL A CA 1
ATOM 697 C C . VAL A 1 84 ? 3.197 12.665 -3.968 1.00 94.75 84 VAL A C 1
ATOM 699 O O . VAL A 1 84 ? 2.318 13.527 -3.939 1.00 94.75 84 VAL A O 1
ATOM 702 N N . ILE A 1 85 ? 2.939 11.415 -4.366 1.00 94.44 85 ILE A N 1
ATOM 703 C CA . ILE A 1 85 ? 1.594 10.964 -4.747 1.00 94.44 85 ILE A CA 1
ATOM 704 C C . ILE A 1 85 ? 0.680 10.925 -3.512 1.00 94.44 85 ILE A C 1
ATOM 706 O O . ILE A 1 85 ? -0.466 11.372 -3.583 1.00 94.44 85 ILE A O 1
ATOM 710 N N . ARG A 1 86 ? 1.182 10.435 -2.373 1.00 94.81 86 ARG A N 1
ATOM 711 C CA . ARG A 1 86 ? 0.452 10.352 -1.102 1.00 94.81 86 ARG A CA 1
ATOM 712 C C . ARG A 1 86 ? 0.053 11.732 -0.594 1.00 94.81 86 ARG A C 1
ATOM 714 O O . ARG A 1 86 ? -1.121 11.929 -0.314 1.00 94.81 86 ARG A O 1
ATOM 721 N N . GLU A 1 87 ? 0.977 12.689 -0.540 1.00 93.25 87 GLU A N 1
ATOM 722 C CA . GLU A 1 87 ? 0.715 14.072 -0.110 1.00 93.25 87 GLU A CA 1
ATOM 723 C C . GLU A 1 87 ? -0.356 14.745 -0.980 1.00 93.25 87 GLU A C 1
ATOM 725 O O . GLU A 1 87 ? -1.220 15.473 -0.479 1.00 93.25 87 GLU A O 1
ATOM 730 N N . ARG A 1 88 ? -0.350 14.464 -2.290 1.00 91.38 88 ARG A N 1
ATOM 731 C CA . ARG A 1 88 ? -1.405 14.925 -3.200 1.00 91.38 88 ARG A CA 1
ATOM 732 C C . ARG A 1 88 ? -2.759 14.335 -2.818 1.00 91.38 88 ARG A C 1
ATOM 734 O O . ARG A 1 88 ? -3.731 15.084 -2.733 1.00 91.38 88 ARG A O 1
ATOM 741 N N . LEU A 1 89 ? -2.839 13.020 -2.610 1.00 90.88 89 LEU A N 1
ATOM 742 C CA . LEU A 1 89 ? -4.080 12.353 -2.199 1.00 90.88 89 LEU A CA 1
ATOM 743 C C . LEU A 1 89 ? -4.560 12.873 -0.839 1.00 90.88 89 LEU A C 1
ATOM 745 O O . LEU A 1 89 ? -5.724 13.231 -0.703 1.00 90.88 89 LEU A O 1
ATOM 749 N N . GLU A 1 90 ? -3.658 12.989 0.133 1.00 90.19 90 GLU A N 1
ATOM 750 C CA . GLU A 1 90 ? -3.934 13.514 1.471 1.00 90.19 90 GLU A CA 1
ATOM 751 C C . GLU A 1 90 ? -4.517 14.930 1.422 1.00 90.19 90 GLU A C 1
ATOM 753 O O . GLU A 1 90 ? -5.514 15.208 2.086 1.00 90.19 90 GLU A O 1
ATOM 758 N N . SER A 1 91 ? -3.966 15.803 0.576 1.00 88.81 91 SER A N 1
ATOM 759 C CA . SER A 1 91 ? -4.500 17.156 0.385 1.00 88.81 91 SER A CA 1
ATOM 760 C C . SER A 1 91 ? -5.957 17.131 -0.102 1.00 88.81 91 SER A C 1
ATOM 762 O O . SER A 1 91 ? -6.792 17.870 0.414 1.00 88.81 91 SER A O 1
ATOM 764 N N . HIS A 1 92 ? -6.303 16.230 -1.030 1.00 86.44 92 HIS A N 1
ATOM 765 C CA . HIS A 1 92 ? -7.686 16.086 -1.505 1.00 86.44 92 HIS A CA 1
ATOM 766 C C . HIS A 1 92 ? -8.610 15.479 -0.441 1.00 86.44 92 HIS A C 1
ATOM 768 O O . HIS A 1 92 ? -9.761 15.901 -0.324 1.00 86.44 92 HIS A O 1
ATOM 774 N N . ILE A 1 93 ? -8.117 14.526 0.358 1.00 84.50 93 ILE A N 1
ATOM 775 C CA . ILE A 1 93 ? -8.856 13.971 1.503 1.00 84.50 93 ILE A CA 1
ATOM 776 C C . ILE A 1 93 ? -9.203 15.091 2.484 1.00 84.50 93 ILE A C 1
ATOM 778 O O . ILE A 1 93 ? -10.357 15.212 2.892 1.00 84.50 93 ILE A O 1
ATOM 782 N N . GLN A 1 94 ? -8.233 15.940 2.826 1.00 83.06 94 GLN A N 1
ATOM 783 C CA . GLN A 1 94 ? -8.448 17.057 3.744 1.00 83.06 94 GLN A CA 1
ATOM 784 C C . GLN A 1 94 ? -9.439 18.087 3.189 1.00 83.06 94 GLN A C 1
ATOM 786 O O . GLN A 1 94 ? -10.195 18.670 3.959 1.00 83.06 94 GLN A O 1
ATOM 791 N N . GLU A 1 95 ? -9.479 18.310 1.875 1.00 81.56 95 GLU A N 1
ATOM 792 C CA . GLU A 1 95 ? -10.425 19.243 1.255 1.00 81.56 95 GLU A CA 1
ATOM 793 C C . GLU A 1 95 ? -11.856 18.689 1.169 1.00 81.56 95 GLU A C 1
ATOM 795 O O . GLU A 1 95 ? -12.808 19.408 1.483 1.00 81.56 95 GLU A O 1
ATOM 800 N N . LEU A 1 96 ? -12.016 17.427 0.758 1.00 74.44 96 LEU A N 1
ATOM 801 C CA . LEU A 1 96 ? -13.319 16.809 0.474 1.00 74.44 96 LEU A CA 1
ATOM 802 C C . LEU A 1 96 ? -13.952 16.141 1.699 1.00 74.44 96 LEU A C 1
ATOM 804 O O . LEU A 1 96 ? -15.175 16.086 1.816 1.00 74.44 96 LEU A O 1
ATOM 808 N N . ILE A 1 97 ? -13.123 15.638 2.611 1.00 71.94 97 ILE A N 1
ATOM 809 C CA . ILE A 1 97 ? -13.512 14.784 3.737 1.00 71.94 97 ILE A CA 1
ATOM 810 C C . ILE A 1 97 ? -13.091 15.447 5.062 1.00 71.94 97 ILE A C 1
ATOM 812 O O . ILE A 1 97 ? -12.647 14.791 5.999 1.00 71.94 97 ILE A O 1
ATOM 816 N N . GLN A 1 98 ? -13.259 16.774 5.156 1.00 64.00 98 GLN A N 1
ATOM 817 C CA . GLN A 1 98 ? -12.880 17.618 6.308 1.00 64.00 98 GLN A CA 1
ATOM 818 C C . GLN A 1 98 ? -13.347 17.102 7.682 1.00 64.00 98 GLN A C 1
ATOM 820 O O . GLN A 1 98 ? -12.819 17.524 8.708 1.00 64.00 98 GLN A O 1
ATOM 825 N N . SER A 1 99 ? -14.367 16.243 7.725 1.00 59.12 99 SER A N 1
ATOM 826 C CA . SER A 1 99 ? -14.982 15.748 8.956 1.00 59.12 99 SER A CA 1
ATOM 827 C C . SER A 1 99 ? -14.469 14.391 9.437 1.00 59.12 99 SER A C 1
ATOM 829 O O . SER A 1 99 ? -14.860 13.980 10.527 1.00 59.12 99 SER A O 1
ATOM 831 N N . GLN A 1 100 ? -13.672 13.664 8.648 1.00 64.00 100 GLN A N 1
ATOM 832 C CA . GLN A 1 100 ? -13.272 12.298 8.995 1.00 64.00 100 GLN A CA 1
ATOM 833 C C . GLN A 1 100 ? -11.768 12.233 9.244 1.00 64.00 100 GLN A C 1
ATOM 835 O O . GLN A 1 100 ? -10.968 12.564 8.376 1.00 64.00 100 GLN A O 1
ATOM 840 N N . GLU A 1 101 ? -11.389 11.763 10.432 1.00 81.06 101 GLU A N 1
ATOM 841 C CA . GLU A 1 101 ? -9.999 11.426 10.742 1.00 81.06 101 GLU A CA 1
ATOM 842 C C . GLU A 1 101 ? -9.573 10.242 9.866 1.00 81.06 101 GLU A C 1
ATOM 844 O O . GLU A 1 101 ? -10.012 9.105 10.079 1.00 81.06 101 GLU A O 1
ATOM 849 N N . LEU A 1 102 ? -8.788 10.547 8.834 1.00 89.06 102 LEU A N 1
ATOM 850 C CA . LEU A 1 102 ? -8.201 9.602 7.897 1.00 89.06 102 LEU A CA 1
ATOM 851 C C . LEU A 1 102 ? -6.688 9.786 7.895 1.00 89.06 102 LEU A C 1
ATOM 853 O O . LEU A 1 102 ? -6.191 10.907 7.807 1.00 89.06 102 LEU A O 1
ATOM 857 N N . GLU A 1 103 ? -5.970 8.675 7.966 1.00 90.44 103 GLU A N 1
ATOM 858 C CA . GLU A 1 103 ? -4.514 8.630 7.849 1.00 90.44 103 GLU A CA 1
ATOM 859 C C . GLU A 1 103 ? -4.134 8.072 6.468 1.00 90.44 103 GLU A C 1
ATOM 861 O O . GLU A 1 103 ? -4.918 7.358 5.834 1.00 90.44 103 GLU A O 1
ATOM 866 N N . THR A 1 104 ? -2.939 8.401 5.973 1.00 92.19 104 THR A N 1
ATOM 867 C CA . THR A 1 104 ? -2.423 7.853 4.708 1.00 92.19 104 THR A CA 1
ATOM 868 C C . THR A 1 104 ? -1.000 7.341 4.875 1.00 92.19 104 THR A C 1
ATOM 870 O O . THR A 1 104 ? -0.191 7.970 5.553 1.00 92.19 104 THR A O 1
ATOM 873 N N . GLU A 1 105 ? -0.674 6.219 4.232 1.00 93.12 105 GLU A N 1
ATOM 874 C CA . GLU A 1 105 ? 0.654 5.602 4.315 1.00 93.12 105 GLU A CA 1
ATOM 875 C C . GLU A 1 105 ? 1.074 4.984 2.973 1.00 93.12 105 GLU A C 1
ATOM 877 O O . GLU A 1 105 ? 0.260 4.388 2.266 1.00 93.12 105 GLU A O 1
ATOM 882 N N . SER A 1 106 ? 2.354 5.117 2.620 1.00 93.88 106 SER A N 1
ATOM 883 C CA . SER A 1 106 ? 2.934 4.546 1.399 1.00 93.88 106 SER A CA 1
ATOM 884 C C . SER A 1 106 ? 3.608 3.202 1.675 1.00 93.88 106 SER A C 1
ATOM 886 O O . SER A 1 106 ? 4.519 3.114 2.498 1.00 93.88 106 SER A O 1
ATOM 888 N N . PHE A 1 107 ? 3.271 2.165 0.905 1.00 91.50 107 PHE A N 1
ATOM 889 C CA . PHE A 1 107 ? 3.922 0.855 0.987 1.00 91.50 107 PHE A CA 1
ATOM 890 C C . PHE A 1 107 ? 4.631 0.506 -0.322 1.00 91.50 107 PHE A C 1
ATOM 892 O O . PHE A 1 107 ? 4.033 -0.032 -1.256 1.00 91.50 107 PHE A O 1
ATOM 899 N N . VAL A 1 108 ? 5.947 0.739 -0.372 1.00 90.00 108 VAL A N 1
ATOM 900 C CA . VAL A 1 108 ? 6.775 0.436 -1.556 1.00 90.00 108 VAL A CA 1
ATOM 901 C C . VAL A 1 108 ? 6.752 -1.054 -1.899 1.00 90.00 108 VAL A C 1
ATOM 903 O O . VAL A 1 108 ? 6.541 -1.410 -3.053 1.00 90.00 108 VAL A O 1
ATOM 906 N N . GLU A 1 109 ? 6.893 -1.933 -0.903 1.00 87.62 109 GLU A N 1
ATOM 907 C CA . GLU A 1 109 ? 6.938 -3.389 -1.120 1.00 87.62 109 GLU A CA 1
ATOM 908 C C . GLU A 1 109 ? 5.625 -3.963 -1.666 1.00 87.62 109 GLU A C 1
ATOM 910 O O . GLU A 1 109 ? 5.640 -4.935 -2.420 1.00 87.62 109 GLU A O 1
ATOM 915 N N . LYS A 1 110 ? 4.489 -3.366 -1.284 1.00 89.19 110 LYS A N 1
ATOM 916 C CA . LYS A 1 110 ? 3.157 -3.762 -1.760 1.00 89.19 110 LYS A CA 1
ATOM 917 C C . LYS A 1 110 ? 2.702 -2.964 -2.991 1.00 89.19 110 LYS A C 1
ATOM 919 O O . LYS A 1 110 ? 1.624 -3.234 -3.511 1.00 89.19 110 LYS A O 1
ATOM 924 N N . GLU A 1 111 ? 3.503 -1.993 -3.430 1.00 92.25 111 GLU A N 1
ATOM 925 C CA . GLU A 1 111 ? 3.217 -1.076 -4.537 1.00 92.25 111 GLU A CA 1
ATOM 926 C C . GLU A 1 111 ? 1.866 -0.356 -4.419 1.00 92.25 111 GLU A C 1
ATOM 928 O O . GLU A 1 111 ? 1.103 -0.268 -5.383 1.00 92.25 111 GLU A O 1
ATOM 933 N N . ASN A 1 112 ? 1.556 0.163 -3.231 1.00 93.88 112 ASN A N 1
ATOM 934 C CA . ASN A 1 112 ? 0.290 0.843 -2.979 1.00 93.88 112 ASN A CA 1
ATOM 935 C C . ASN A 1 112 ? 0.417 2.006 -1.988 1.00 93.88 112 ASN A C 1
ATOM 937 O O . ASN A 1 112 ? 1.422 2.155 -1.290 1.00 93.88 112 ASN A O 1
ATOM 941 N N . ILE A 1 113 ? -0.632 2.823 -1.957 1.00 94.25 113 ILE A N 1
ATOM 942 C CA . ILE A 1 113 ? -0.890 3.825 -0.927 1.00 94.25 113 ILE A CA 1
ATOM 943 C C . ILE A 1 113 ? -2.151 3.384 -0.186 1.00 94.25 113 ILE A C 1
ATOM 945 O O . ILE A 1 113 ? -3.170 3.087 -0.813 1.00 94.25 113 ILE A O 1
ATOM 949 N N . SER A 1 114 ? -2.085 3.332 1.138 1.00 93.56 114 SER A N 1
ATOM 950 C CA . SER A 1 114 ? -3.223 2.994 1.986 1.00 93.56 114 SER A CA 1
ATOM 951 C C . SER A 1 114 ? -3.861 4.253 2.550 1.00 93.56 114 SER A C 1
ATOM 953 O O . SER A 1 114 ? -3.169 5.124 3.070 1.00 93.56 114 SER A O 1
ATOM 955 N N . ILE A 1 115 ? -5.188 4.317 2.486 1.00 92.88 115 ILE A N 1
ATOM 956 C CA . ILE A 1 115 ? -6.010 5.270 3.234 1.00 92.88 115 ILE A CA 1
ATOM 957 C C . ILE A 1 115 ? -6.632 4.514 4.401 1.00 92.88 115 ILE A C 1
ATOM 959 O O . ILE A 1 115 ? -7.258 3.469 4.210 1.00 92.88 115 ILE A O 1
ATOM 963 N N . ILE A 1 116 ? -6.445 5.030 5.608 1.00 92.44 116 ILE A N 1
ATOM 964 C CA . ILE A 1 116 ? -6.736 4.329 6.851 1.00 92.44 116 ILE A CA 1
ATOM 965 C C . ILE A 1 116 ? -7.816 5.092 7.607 1.00 92.44 116 ILE A C 1
ATOM 967 O O . ILE A 1 116 ? -7.628 6.246 7.993 1.00 92.44 116 ILE A O 1
ATOM 971 N N . LYS A 1 117 ? -8.945 4.424 7.854 1.00 92.31 117 LYS A N 1
ATOM 972 C CA . LYS A 1 117 ? -9.955 4.884 8.808 1.00 92.31 117 LYS A CA 1
ATOM 973 C C . LYS A 1 117 ? -9.830 4.100 10.108 1.00 92.31 117 LYS A C 1
ATOM 975 O O . LYS A 1 117 ? -10.088 2.896 10.134 1.00 92.31 117 LYS A O 1
ATOM 980 N N . LYS A 1 118 ? -9.508 4.808 11.187 1.00 92.12 118 LYS A N 1
ATOM 981 C CA . LYS A 1 118 ? -9.425 4.259 12.542 1.00 92.12 118 LYS A CA 1
ATOM 982 C C . LYS A 1 118 ? -10.803 4.250 13.207 1.00 92.12 118 LYS A C 1
ATOM 984 O O . LYS A 1 118 ? -11.526 5.247 13.180 1.00 92.12 118 LYS A O 1
ATOM 989 N N . PHE A 1 119 ? -11.157 3.126 13.821 1.00 92.19 119 PHE A N 1
ATOM 990 C CA . PHE A 1 119 ? -12.324 2.985 14.691 1.00 92.19 119 PHE A CA 1
ATOM 991 C C . PHE A 1 119 ? -11.864 2.684 16.108 1.00 92.19 119 PHE A C 1
ATOM 993 O O . PHE A 1 119 ? -11.047 1.786 16.318 1.00 92.19 119 PHE A O 1
ATOM 1000 N N . VAL A 1 120 ? -12.414 3.413 17.076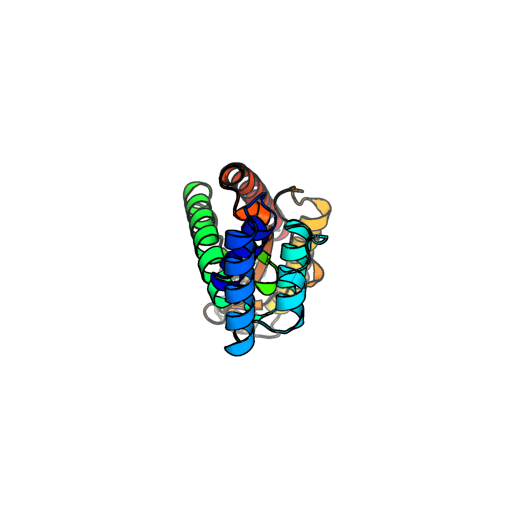 1.00 92.00 120 VAL A N 1
ATOM 1001 C CA . VAL A 1 120 ? -11.893 3.452 18.442 1.00 92.00 120 VAL A CA 1
ATOM 1002 C C . VAL A 1 120 ? -12.972 3.046 19.443 1.00 92.00 120 VAL A C 1
ATOM 1004 O O . VAL A 1 120 ? -14.124 3.461 19.347 1.00 92.00 120 VAL A O 1
ATOM 1007 N N . ILE A 1 121 ? -12.583 2.218 20.410 1.00 93.50 121 ILE A N 1
ATOM 1008 C CA . ILE A 1 121 ? -13.273 2.032 21.684 1.00 93.50 121 ILE A CA 1
ATOM 1009 C C . ILE A 1 121 ? -12.456 2.784 22.726 1.00 93.50 121 ILE A C 1
ATOM 1011 O O . ILE A 1 121 ? -11.398 2.316 23.167 1.00 93.50 121 ILE A O 1
ATOM 1015 N N . ASP A 1 122 ? -12.944 3.966 23.070 1.00 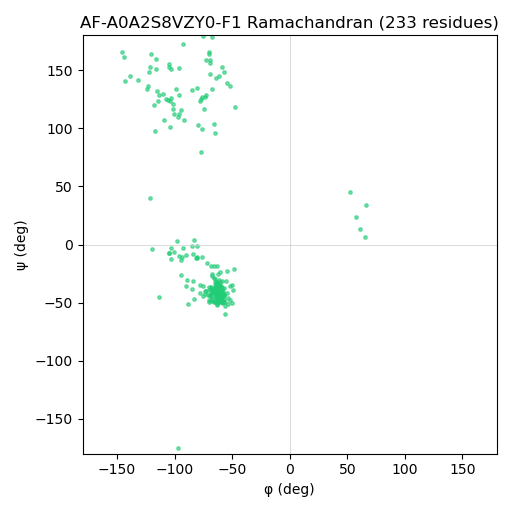92.44 122 ASP A N 1
ATOM 1016 C CA . ASP A 1 122 ? -12.334 4.855 24.042 1.00 92.44 122 ASP A CA 1
ATOM 1017 C C . ASP A 1 122 ? -12.971 4.703 25.429 1.00 92.44 122 ASP A C 1
ATOM 1019 O O . ASP A 1 122 ? -13.778 3.805 25.711 1.00 92.44 122 ASP A O 1
ATOM 1023 N N . THR A 1 123 ? -12.533 5.562 26.340 1.00 91.31 123 THR A N 1
ATOM 1024 C CA . THR A 1 123 ? -12.997 5.581 27.720 1.00 91.31 123 THR A CA 1
ATOM 1025 C C . THR A 1 123 ? -14.453 6.030 27.827 1.00 91.31 123 THR A C 1
ATOM 1027 O O . THR A 1 123 ? -15.193 5.430 28.605 1.00 91.31 123 THR A O 1
ATOM 1030 N N . GLU A 1 124 ? -14.881 7.009 27.028 1.00 92.00 124 GLU A N 1
ATOM 1031 C CA . GLU A 1 124 ? -16.256 7.519 26.998 1.00 92.00 124 GLU A CA 1
ATOM 1032 C C . GLU A 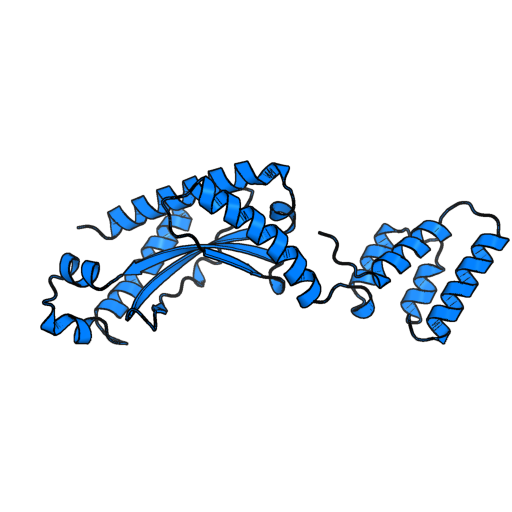1 124 ? -17.229 6.420 26.560 1.00 92.00 124 GLU A C 1
ATOM 1034 O O . GLU A 1 124 ? -18.145 6.068 27.310 1.00 92.00 124 GLU A O 1
ATOM 1039 N N . PHE A 1 125 ? -16.944 5.753 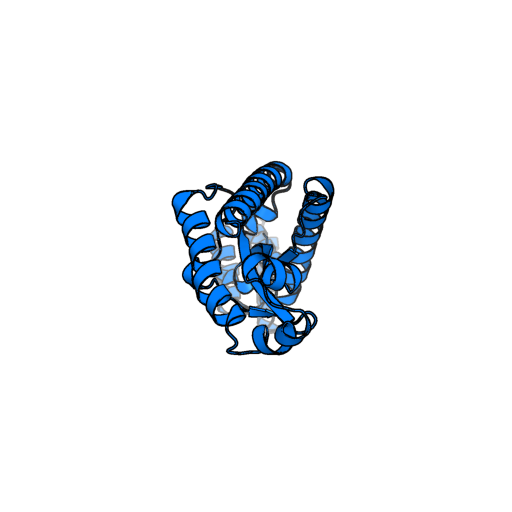25.438 1.00 92.69 125 PHE A N 1
ATOM 1040 C CA . PHE A 1 125 ? -17.698 4.588 24.984 1.00 92.69 125 PHE A CA 1
ATOM 1041 C C . PHE A 1 125 ? -17.776 3.515 26.071 1.00 92.69 125 PHE A C 1
ATOM 1043 O O . PHE A 1 125 ? -18.840 2.948 26.326 1.00 92.69 125 PHE A O 1
ATOM 1050 N N . ALA A 1 126 ? -16.652 3.208 26.728 1.00 91.56 126 ALA A N 1
ATOM 1051 C CA . ALA A 1 126 ? -16.625 2.166 27.744 1.00 91.56 126 ALA A CA 1
ATOM 1052 C C . ALA A 1 126 ? -17.509 2.513 28.958 1.00 91.56 126 ALA A C 1
ATOM 1054 O O . ALA A 1 126 ? -18.150 1.622 29.524 1.00 91.56 126 ALA A O 1
ATOM 1055 N N . GLN A 1 127 ? -17.575 3.787 29.350 1.00 92.38 127 GLN A N 1
ATOM 1056 C CA . GLN A 1 127 ? -18.461 4.251 30.420 1.00 92.38 127 GLN A CA 1
ATOM 1057 C C . GLN A 1 127 ? -19.925 4.163 30.009 1.00 92.38 127 GLN A C 1
ATOM 1059 O O . GLN A 1 127 ? -20.726 3.605 30.758 1.00 92.38 127 GLN A O 1
ATOM 1064 N N . GLU A 1 128 ? -20.268 4.669 28.826 1.00 92.19 128 GLU A N 1
ATOM 1065 C CA . GLU A 1 128 ? -21.653 4.740 28.361 1.00 92.19 128 GLU A CA 1
ATOM 1066 C C . GLU A 1 128 ? -22.228 3.359 28.039 1.00 92.19 128 GLU A C 1
ATOM 1068 O O . GLU A 1 128 ? -23.295 2.991 28.535 1.00 92.19 128 GLU A O 1
ATOM 1073 N N . TYR A 1 129 ? -21.503 2.561 27.253 1.00 92.56 129 TYR A N 1
ATOM 1074 C CA . TYR A 1 129 ? -21.991 1.280 26.751 1.00 92.56 129 TYR A CA 1
ATOM 1075 C C . TYR A 1 129 ? -22.021 0.195 27.838 1.00 92.56 129 TYR A C 1
ATOM 1077 O O . TYR A 1 129 ? -22.953 -0.609 27.898 1.00 92.56 129 TYR A O 1
ATOM 1085 N N . PHE A 1 130 ? -21.006 0.147 28.711 1.00 91.75 130 PHE A N 1
ATOM 1086 C CA . PHE A 1 130 ? -20.916 -0.876 29.763 1.00 91.75 130 PHE A CA 1
ATOM 1087 C C . PHE A 1 130 ? -21.355 -0.389 31.147 1.00 91.75 130 PHE A C 1
ATOM 1089 O O . PHE A 1 130 ? -21.422 -1.204 32.070 1.00 91.75 130 PHE A O 1
ATOM 1096 N N . GLY A 1 131 ? -21.638 0.905 31.321 1.00 90.75 131 GLY A N 1
ATOM 1097 C CA . GLY A 1 131 ? -21.984 1.481 32.622 1.00 90.75 131 GLY A CA 1
ATOM 1098 C C . GLY A 1 131 ? -20.827 1.441 33.625 1.00 90.75 131 GLY A C 1
ATOM 1099 O O . GLY A 1 131 ? -21.055 1.212 34.813 1.00 90.75 131 GLY A O 1
ATOM 1100 N N . ILE A 1 132 ? -19.580 1.584 33.161 1.00 91.25 132 ILE A N 1
ATOM 1101 C CA . ILE A 1 132 ? -18.397 1.557 34.032 1.00 91.25 132 ILE A CA 1
ATOM 1102 C C . ILE A 1 132 ? -18.278 2.894 34.760 1.00 91.25 132 ILE A C 1
ATOM 1104 O O . ILE A 1 132 ? -18.191 3.949 34.139 1.00 91.25 132 ILE A O 1
ATOM 1108 N N . GLU A 1 133 ? -18.200 2.855 36.086 1.00 91.81 133 GLU A N 1
ATOM 1109 C CA . GLU A 1 133 ? -17.854 4.042 36.865 1.00 91.81 133 GLU A CA 1
ATOM 1110 C C . GLU A 1 133 ? -16.387 4.436 36.638 1.00 91.81 133 GLU A C 1
ATOM 1112 O O . GLU A 1 133 ? -15.511 3.580 36.526 1.00 91.81 133 GLU A O 1
ATOM 1117 N N . GLU A 1 134 ? -16.089 5.736 36.663 1.00 89.44 134 GLU A N 1
ATOM 1118 C CA . GLU A 1 134 ? -14.742 6.285 36.428 1.00 89.44 134 GLU A CA 1
ATOM 1119 C C . GLU A 1 134 ? -13.643 5.599 37.265 1.00 89.44 134 GLU A C 1
ATOM 1121 O O . GLU A 1 134 ? -12.574 5.268 36.755 1.00 89.44 134 GLU A O 1
ATOM 1126 N N . LYS A 1 135 ? -13.936 5.271 38.531 1.00 91.44 135 LYS A N 1
ATOM 1127 C CA . LYS A 1 135 ? -13.004 4.586 39.447 1.00 91.44 135 LYS A CA 1
ATOM 1128 C C . LYS A 1 135 ? -12.588 3.177 38.991 1.00 91.44 135 LYS A C 1
ATOM 1130 O O . LYS A 1 135 ? -11.549 2.677 39.416 1.00 91.44 135 LYS A O 1
ATOM 1135 N N . ASP A 1 136 ? -13.417 2.517 38.183 1.00 90.44 136 ASP A N 1
ATOM 1136 C CA . ASP A 1 136 ? -13.222 1.142 37.711 1.00 90.44 136 ASP A CA 1
ATOM 1137 C C . ASP A 1 136 ? -12.729 1.094 36.253 1.00 90.44 136 ASP A C 1
ATOM 1139 O O . ASP A 1 136 ? -12.424 0.014 35.728 1.00 90.44 136 ASP A O 1
ATOM 1143 N N . LEU A 1 137 ? -12.608 2.253 35.602 1.00 88.56 137 LEU A N 1
ATOM 1144 C CA . LEU A 1 137 ? -12.274 2.382 34.190 1.00 88.56 137 LEU A CA 1
ATOM 1145 C C . LEU A 1 137 ? -10.857 1.891 33.874 1.00 88.56 137 LEU A C 1
ATOM 1147 O O . LEU A 1 137 ? -10.682 1.032 33.012 1.00 88.56 137 LEU A O 1
ATOM 1151 N N . GLU A 1 138 ? -9.857 2.330 34.640 1.00 87.50 138 GLU A N 1
ATOM 1152 C CA . GLU A 1 138 ? -8.457 1.915 34.462 1.00 87.50 138 GLU A CA 1
ATOM 1153 C C . GLU A 1 138 ? -8.305 0.386 34.547 1.00 87.50 138 GLU A C 1
ATOM 1155 O O . GLU A 1 138 ? -7.662 -0.263 33.719 1.00 87.50 138 GLU A O 1
ATOM 1160 N N . LYS A 1 139 ? -8.975 -0.231 35.526 1.00 89.12 139 LYS A N 1
ATOM 1161 C CA . LYS A 1 139 ? -8.968 -1.687 35.715 1.00 89.12 139 LYS A CA 1
ATOM 1162 C C . LYS A 1 139 ? -9.644 -2.427 34.557 1.00 89.12 139 LYS A C 1
ATOM 1164 O O . LYS A 1 139 ? -9.304 -3.589 34.309 1.00 89.12 139 LYS A O 1
ATOM 1169 N N . SER A 1 140 ? -10.602 -1.786 33.900 1.00 89.00 140 SER A N 1
ATOM 1170 C CA . SER A 1 140 ? -11.414 -2.348 32.820 1.00 89.00 140 SER A CA 1
ATOM 1171 C C . SER A 1 140 ? -10.731 -2.247 31.453 1.00 89.00 140 SER A C 1
ATOM 1173 O O . SER A 1 140 ? -10.780 -3.217 30.691 1.00 89.00 140 SER A O 1
ATOM 1175 N N . MET A 1 141 ? -10.039 -1.128 31.207 1.00 91.12 141 MET A N 1
ATOM 1176 C CA . MET A 1 141 ? -9.291 -0.779 29.986 1.00 91.12 141 MET A CA 1
ATOM 1177 C C . MET A 1 141 ? -7.855 -1.336 29.944 1.00 91.12 141 MET A C 1
ATOM 1179 O O . MET A 1 141 ? -7.102 -1.100 29.000 1.00 91.12 141 MET A O 1
ATOM 1183 N N . LYS A 1 142 ? -7.419 -2.046 30.990 1.00 90.69 142 LYS A N 1
ATOM 1184 C CA . LYS A 1 142 ? -6.074 -2.632 31.038 1.00 90.69 142 LYS A CA 1
ATOM 1185 C C . LYS A 1 142 ? -5.910 -3.790 30.040 1.00 90.69 142 LYS A C 1
ATOM 1187 O O . LYS A 1 142 ? -6.885 -4.493 29.760 1.00 90.69 142 LYS A O 1
ATOM 1192 N N . PRO A 1 143 ? -4.664 -4.125 29.658 1.00 89.94 143 PRO A N 1
ATOM 1193 C CA . PRO A 1 143 ? -4.373 -5.323 28.882 1.00 89.94 143 PRO A CA 1
ATOM 1194 C C . PRO A 1 143 ? -4.964 -6.604 29.494 1.00 89.94 143 PRO A C 1
ATOM 1196 O O . PRO A 1 143 ? -4.867 -6.843 30.704 1.00 89.94 143 PRO A O 1
ATOM 1199 N N . LYS A 1 144 ? -5.560 -7.455 28.654 1.00 87.62 144 LYS A N 1
ATOM 1200 C CA . LYS A 1 144 ? -6.347 -8.654 29.001 1.00 87.62 144 LYS A CA 1
ATOM 1201 C C . LYS A 1 144 ? -7.598 -8.362 29.846 1.00 87.62 144 LYS A C 1
ATOM 1203 O O . LYS A 1 144 ? -8.187 -9.291 30.419 1.00 87.62 144 LYS A O 1
ATOM 1208 N N . GLY A 1 145 ? -7.987 -7.091 29.940 1.00 89.00 145 GLY A N 1
ATOM 1209 C CA . GLY A 1 145 ? -9.210 -6.606 30.568 1.00 89.00 145 GLY A CA 1
ATOM 1210 C C . GLY A 1 145 ? -10.461 -7.033 29.808 1.00 89.00 145 GLY A C 1
ATOM 1211 O O . GLY A 1 145 ? -10.400 -7.743 28.802 1.00 89.00 145 GLY A O 1
ATOM 1212 N N . PHE A 1 146 ? -11.629 -6.654 30.322 1.00 91.75 146 PHE A N 1
ATOM 1213 C CA . PHE A 1 146 ? -12.879 -7.049 29.676 1.00 91.75 146 PHE A CA 1
ATOM 1214 C C . PHE A 1 146 ? -13.138 -6.231 28.404 1.00 91.75 146 PHE A C 1
ATOM 1216 O O . PHE A 1 146 ? -13.629 -6.804 27.432 1.00 91.75 146 PHE A O 1
ATOM 1223 N N . VAL A 1 147 ? -12.775 -4.941 28.395 1.00 93.19 147 VAL A N 1
ATOM 1224 C CA . VAL A 1 147 ? -12.994 -4.059 27.240 1.00 93.19 147 VAL A CA 1
ATOM 1225 C C . VAL A 1 147 ? -12.158 -4.527 26.051 1.00 93.19 147 VAL A C 1
ATOM 1227 O O . VAL A 1 147 ? -12.689 -4.643 24.954 1.00 93.19 147 VAL A O 1
ATOM 1230 N N . GLU A 1 148 ? -10.913 -4.956 26.278 1.00 93.62 148 GLU A N 1
ATOM 1231 C CA . GLU A 1 148 ? -10.095 -5.597 25.239 1.00 93.62 148 GLU A CA 1
ATOM 1232 C C . GLU A 1 148 ? -10.778 -6.818 24.632 1.00 93.62 148 GLU A C 1
ATOM 1234 O O . GLU A 1 148 ? -10.859 -6.955 23.417 1.00 93.62 148 GLU A O 1
ATOM 1239 N N . LYS A 1 149 ? -11.283 -7.725 25.478 1.00 93.44 149 LYS A N 1
ATOM 1240 C CA . LYS A 1 149 ? -11.945 -8.948 25.004 1.00 93.44 149 LYS A CA 1
ATOM 1241 C C . LYS A 1 149 ? -13.176 -8.613 24.177 1.00 93.44 149 LYS A C 1
ATOM 1243 O O . LYS A 1 149 ? -13.438 -9.292 23.189 1.00 93.44 149 LYS A O 1
ATOM 1248 N N . PHE A 1 150 ? -13.922 -7.587 24.579 1.00 94.12 150 PHE A N 1
ATOM 1249 C CA . PHE A 1 150 ? -15.026 -7.080 23.781 1.00 94.12 150 PHE A CA 1
ATOM 1250 C C . PHE A 1 150 ? -14.526 -6.531 22.444 1.00 94.12 150 PHE A C 1
ATOM 1252 O O . PHE A 1 150 ? -15.006 -6.987 21.411 1.00 94.12 150 PHE A O 1
ATOM 1259 N N . ALA A 1 151 ? -13.538 -5.635 22.448 1.00 93.81 151 ALA A N 1
ATOM 1260 C CA . ALA A 1 151 ? -12.986 -5.017 21.247 1.00 93.81 151 ALA A CA 1
ATOM 1261 C C . ALA A 1 151 ? -12.482 -6.073 20.250 1.00 93.81 151 ALA A C 1
ATOM 1263 O O . ALA A 1 151 ? -12.955 -6.120 19.117 1.00 93.81 151 ALA A O 1
ATOM 1264 N N . VAL A 1 152 ? -11.628 -6.997 20.704 1.00 92.75 152 VAL A N 1
ATOM 1265 C CA . VAL A 1 152 ? -11.034 -8.088 19.907 1.00 92.75 152 VAL A CA 1
ATOM 1266 C C . VAL A 1 152 ? -12.086 -9.013 19.289 1.00 92.75 152 VAL A C 1
ATOM 1268 O O . VAL A 1 152 ? -11.864 -9.564 18.215 1.00 92.75 152 VAL A O 1
ATOM 1271 N N . LEU A 1 153 ? -13.238 -9.208 19.935 1.00 91.38 153 LEU A N 1
ATOM 1272 C CA . LEU A 1 153 ? -14.310 -10.049 19.391 1.00 91.38 153 LEU A CA 1
ATOM 1273 C C . LEU A 1 153 ? -15.296 -9.264 18.521 1.00 91.38 153 LEU A C 1
ATOM 1275 O O . LEU A 1 153 ? -15.834 -9.807 17.553 1.00 91.38 153 LEU A O 1
ATOM 1279 N N . ARG A 1 154 ? -15.580 -8.012 18.887 1.00 92.38 154 ARG A N 1
ATOM 1280 C CA . ARG A 1 154 ? -16.643 -7.207 18.285 1.00 92.38 154 ARG A CA 1
ATOM 1281 C C . ARG A 1 154 ? -16.154 -6.444 17.065 1.00 92.38 154 ARG A C 1
ATOM 1283 O O . ARG A 1 154 ? -16.789 -6.559 16.020 1.00 92.38 154 ARG A O 1
ATOM 1290 N N . LEU A 1 155 ? -15.046 -5.714 17.179 1.00 93.19 155 LEU A N 1
ATOM 1291 C CA . LEU A 1 155 ? -14.556 -4.833 16.120 1.00 93.19 155 LEU A CA 1
ATOM 1292 C C . LEU A 1 155 ? -14.190 -5.603 14.839 1.00 93.19 155 LEU A C 1
ATOM 1294 O O . LEU A 1 155 ? -14.724 -5.245 13.788 1.00 93.19 155 LEU A O 1
ATOM 1298 N N . PRO A 1 156 ? -13.419 -6.716 14.880 1.00 92.25 156 PRO A N 1
ATOM 1299 C CA . PRO A 1 156 ? -13.112 -7.468 13.663 1.00 92.25 156 PRO A CA 1
ATOM 1300 C C . PRO A 1 156 ? -14.354 -8.064 13.012 1.00 92.25 156 PRO A C 1
ATOM 1302 O O . PRO A 1 156 ? -14.424 -8.155 11.791 1.00 92.25 156 PRO A O 1
ATOM 1305 N N . LYS A 1 157 ? -15.353 -8.460 13.814 1.00 90.62 157 LYS A N 1
ATOM 1306 C CA . LYS A 1 157 ? -16.620 -8.967 13.286 1.00 90.62 157 LYS A CA 1
ATOM 1307 C C . LYS A 1 157 ? -17.380 -7.875 12.536 1.00 90.62 157 LYS A C 1
ATOM 1309 O O . LYS A 1 157 ? -17.791 -8.118 11.410 1.00 90.62 157 LYS A O 1
ATOM 1314 N N . ILE A 1 158 ? -17.546 -6.695 13.138 1.00 91.94 158 ILE A N 1
ATOM 1315 C CA . ILE A 1 158 ? -18.221 -5.562 12.487 1.00 91.94 158 ILE A CA 1
ATOM 1316 C C . ILE A 1 158 ? -17.496 -5.207 11.187 1.00 91.94 158 ILE A C 1
ATOM 1318 O O . ILE A 1 158 ? -18.138 -5.134 10.144 1.00 91.94 158 ILE A O 1
ATOM 1322 N N . LEU A 1 159 ? -16.171 -5.058 11.239 1.00 91.19 159 LEU A N 1
ATOM 1323 C CA . LEU A 1 159 ? -15.369 -4.677 10.080 1.00 91.19 159 LEU A CA 1
ATOM 1324 C C . LEU A 1 159 ? -15.450 -5.713 8.954 1.00 91.19 159 LEU A C 1
ATOM 1326 O O . LEU A 1 159 ? -15.647 -5.367 7.793 1.00 91.19 159 LEU A O 1
ATOM 1330 N N . LYS A 1 160 ? -15.344 -7.000 9.296 1.00 90.25 160 LYS A N 1
ATOM 1331 C CA . LYS A 1 160 ? -15.476 -8.096 8.336 1.00 90.25 160 LYS A CA 1
ATOM 1332 C C . LYS A 1 160 ? -16.860 -8.131 7.700 1.00 90.25 160 LYS A C 1
ATOM 1334 O O . LYS A 1 160 ? -16.947 -8.267 6.484 1.00 90.25 160 LYS A O 1
ATOM 1339 N N . ASP A 1 161 ? -17.914 -8.010 8.504 1.00 90.50 161 ASP A N 1
ATOM 1340 C CA . ASP A 1 161 ? -19.285 -8.003 7.998 1.00 90.50 161 ASP A CA 1
ATOM 1341 C C . ASP A 1 161 ? -19.500 -6.788 7.079 1.00 90.50 161 ASP A C 1
ATOM 1343 O O . ASP A 1 161 ? -20.059 -6.950 5.999 1.00 90.50 161 ASP A O 1
ATOM 1347 N N . PHE A 1 162 ? -18.978 -5.608 7.450 1.00 91.44 162 PHE A N 1
ATOM 1348 C CA . PHE A 1 162 ? -18.998 -4.418 6.597 1.00 91.44 162 PHE A CA 1
ATOM 1349 C C . PHE A 1 162 ? -18.344 -4.711 5.248 1.00 91.44 162 PHE A C 1
ATOM 1351 O O . PHE A 1 162 ? -19.018 -4.661 4.230 1.00 91.44 162 PHE A O 1
ATOM 1358 N N . VAL A 1 163 ? -17.070 -5.113 5.228 1.00 89.88 163 VAL A N 1
ATOM 1359 C CA . VAL A 1 163 ? -16.330 -5.344 3.977 1.00 89.88 163 VAL A CA 1
ATOM 1360 C C . VAL A 1 163 ? -16.982 -6.421 3.097 1.00 89.88 163 VAL A C 1
ATOM 1362 O O . VAL A 1 163 ? -16.956 -6.313 1.873 1.00 89.88 163 VAL A O 1
ATOM 1365 N N . GLN A 1 164 ? -17.562 -7.467 3.693 1.00 86.12 164 GLN A N 1
ATOM 1366 C CA . GLN A 1 164 ? -18.128 -8.594 2.944 1.00 86.12 164 GLN A CA 1
ATOM 1367 C C . GLN A 1 164 ? -19.555 -8.367 2.434 1.00 86.12 164 GLN A C 1
ATOM 1369 O O . GLN A 1 164 ? -19.919 -8.965 1.421 1.00 86.12 164 GLN A O 1
ATOM 1374 N N . ILE A 1 165 ? -20.370 -7.586 3.146 1.00 80.88 165 ILE A N 1
ATOM 1375 C CA . ILE A 1 165 ? -21.818 -7.497 2.902 1.00 80.88 165 ILE A CA 1
ATOM 1376 C C . ILE A 1 165 ? -22.209 -6.112 2.384 1.00 80.88 165 ILE A C 1
ATOM 1378 O O . ILE A 1 165 ? -22.958 -6.020 1.414 1.00 80.88 165 ILE A O 1
ATOM 1382 N N . ASP A 1 166 ? -21.688 -5.056 3.008 1.00 76.81 166 ASP A N 1
ATOM 1383 C CA . ASP A 1 166 ? -22.168 -3.677 2.834 1.00 76.81 166 ASP A CA 1
ATOM 1384 C C . ASP A 1 166 ? -21.093 -2.716 2.291 1.00 76.81 166 ASP A C 1
ATOM 1386 O O . ASP A 1 166 ? -21.368 -1.546 2.005 1.00 76.81 166 ASP A O 1
ATOM 1390 N N . GLY A 1 167 ? -19.869 -3.216 2.126 1.00 75.44 167 GLY A N 1
ATOM 1391 C CA . GLY A 1 167 ? -18.724 -2.495 1.599 1.00 75.44 167 GLY A CA 1
ATOM 1392 C C . GLY A 1 167 ? -18.956 -2.078 0.153 1.00 75.44 167 GLY A C 1
ATOM 1393 O O . GLY A 1 167 ? -19.556 -2.799 -0.649 1.00 75.44 167 GLY A O 1
ATOM 1394 N N . VAL A 1 168 ? -18.464 -0.893 -0.192 1.00 79.94 168 VAL A N 1
ATOM 1395 C CA . VAL A 1 168 ? -18.514 -0.399 -1.565 1.00 79.94 168 VAL A CA 1
ATOM 1396 C C . VAL A 1 168 ? -17.411 -1.092 -2.352 1.00 79.94 168 VAL A C 1
ATOM 1398 O O . VAL A 1 168 ? -16.240 -1.036 -1.986 1.00 79.94 168 VAL A O 1
ATOM 1401 N N . GLN A 1 169 ? -17.792 -1.764 -3.434 1.00 84.12 169 GLN A N 1
ATOM 1402 C CA . GLN A 1 169 ? -16.823 -2.266 -4.400 1.00 84.12 169 GLN A CA 1
ATOM 1403 C C . GLN A 1 169 ? -16.340 -1.087 -5.242 1.00 84.12 169 GLN A C 1
ATOM 1405 O O . GLN A 1 169 ? -17.166 -0.380 -5.817 1.00 84.12 169 GLN A O 1
ATOM 1410 N N . SER A 1 170 ? -15.027 -0.900 -5.316 1.00 87.25 170 SER A N 1
ATOM 1411 C CA . SER A 1 170 ? -14.388 0.105 -6.161 1.00 87.25 170 SER A CA 1
ATOM 1412 C C . SER A 1 170 ? -13.416 -0.580 -7.115 1.00 87.25 170 SER A C 1
ATOM 1414 O O . SER A 1 170 ? -12.829 -1.611 -6.787 1.00 87.25 170 SER A O 1
ATOM 1416 N N . GLU A 1 171 ? -13.245 -0.011 -8.305 1.00 90.12 171 GLU A N 1
ATOM 1417 C CA . GLU A 1 171 ? -12.177 -0.415 -9.225 1.00 90.12 171 GLU A CA 1
ATOM 1418 C C . GLU A 1 171 ? -10.824 0.222 -8.867 1.00 90.12 171 GLU A C 1
ATOM 1420 O O . GLU A 1 171 ? -9.795 -0.189 -9.402 1.00 90.12 171 GLU A O 1
ATOM 1425 N N . TYR A 1 172 ? -10.816 1.205 -7.958 1.00 91.06 172 TYR A N 1
ATOM 1426 C CA . TYR A 1 172 ? -9.636 2.001 -7.629 1.00 91.06 172 TYR A CA 1
ATOM 1427 C C . TYR A 1 172 ? -8.840 1.486 -6.432 1.00 91.06 172 TYR A C 1
ATOM 1429 O O . TYR A 1 172 ? -7.642 1.742 -6.341 1.00 91.06 172 TYR A O 1
ATOM 1437 N N . PHE A 1 173 ? -9.481 0.774 -5.508 1.00 90.06 173 PHE A N 1
ATOM 1438 C CA . PHE A 1 173 ? -8.821 0.231 -4.326 1.00 90.06 173 PHE A CA 1
ATOM 1439 C C . PHE A 1 173 ? -9.387 -1.124 -3.936 1.00 90.06 173 PHE A C 1
ATOM 1441 O O . PHE A 1 173 ? -10.507 -1.496 -4.278 1.00 90.06 173 PHE A O 1
ATOM 1448 N N . ASN A 1 174 ? -8.602 -1.841 -3.141 1.00 90.19 174 ASN A N 1
ATOM 1449 C CA . ASN A 1 174 ? -9.034 -3.049 -2.458 1.00 90.19 174 ASN A CA 1
ATOM 1450 C C . ASN A 1 174 ? -8.979 -2.833 -0.949 1.00 90.19 174 ASN A C 1
ATOM 1452 O O . ASN A 1 174 ? -8.129 -2.105 -0.445 1.00 90.19 174 ASN A O 1
ATOM 1456 N N . TYR A 1 175 ? -9.841 -3.518 -0.210 1.00 86.31 175 TYR A N 1
ATOM 1457 C CA . TYR A 1 175 ? -9.671 -3.629 1.234 1.00 86.31 175 TYR A CA 1
ATOM 1458 C C . TYR A 1 175 ? -8.420 -4.459 1.535 1.00 86.31 175 TYR A C 1
ATOM 1460 O O . TYR A 1 175 ? -8.234 -5.527 0.938 1.00 86.31 175 TYR A O 1
ATOM 1468 N N . GLU A 1 176 ? -7.570 -4.008 2.464 1.00 80.56 176 GLU A N 1
ATOM 1469 C CA . GLU A 1 176 ? -6.492 -4.875 2.948 1.00 80.56 176 GLU A CA 1
ATOM 1470 C C . GLU A 1 176 ? -7.074 -6.157 3.563 1.00 80.56 176 GLU A C 1
ATOM 1472 O O . GLU A 1 176 ? -8.228 -6.200 3.999 1.00 80.56 176 GLU A O 1
ATOM 1477 N N . ALA A 1 177 ? -6.291 -7.240 3.522 1.00 63.62 177 ALA A N 1
ATOM 1478 C CA . ALA A 1 177 ? -6.772 -8.589 3.785 1.00 63.62 177 ALA A CA 1
ATOM 1479 C C . ALA A 1 177 ? -7.634 -8.657 5.057 1.00 63.62 177 ALA A C 1
ATOM 1481 O O . ALA A 1 177 ? -7.160 -8.465 6.165 1.00 63.62 177 ALA A O 1
ATOM 1482 N N . ILE A 1 178 ? -8.900 -9.043 4.906 1.00 58.59 178 ILE A N 1
ATOM 1483 C CA . ILE A 1 178 ? -9.899 -9.079 5.992 1.00 58.59 178 ILE A CA 1
ATOM 1484 C C . ILE A 1 178 ? -9.442 -9.906 7.215 1.00 58.59 178 ILE A C 1
ATOM 1486 O O . ILE A 1 178 ? -9.925 -9.731 8.331 1.00 58.59 178 ILE A O 1
ATOM 1490 N N . ASN A 1 179 ? -8.497 -10.828 7.014 1.00 53.47 179 ASN A N 1
ATOM 1491 C CA . ASN A 1 179 ? -7.926 -11.669 8.065 1.00 53.47 179 ASN A CA 1
ATOM 1492 C C . ASN A 1 179 ? -6.781 -11.002 8.857 1.00 53.47 179 ASN A C 1
ATOM 1494 O O . ASN A 1 179 ? -6.338 -11.588 9.842 1.00 53.47 179 ASN A O 1
ATOM 1498 N N . SER A 1 180 ? -6.289 -9.828 8.445 1.00 61.53 180 SER A N 1
ATOM 1499 C CA . SER A 1 180 ? -5.265 -9.048 9.156 1.00 61.53 180 SER A CA 1
ATOM 1500 C C . SER A 1 180 ? -5.841 -7.926 10.020 1.00 61.53 180 SER A C 1
ATOM 1502 O O . SER A 1 180 ? -5.067 -7.205 10.640 1.00 61.53 180 SER A O 1
ATOM 1504 N N . PHE A 1 181 ? -7.170 -7.795 10.106 1.00 72.00 181 PHE A N 1
ATOM 1505 C CA . PHE A 1 181 ? -7.818 -6.850 11.014 1.00 72.00 181 PHE A CA 1
ATOM 1506 C C . PHE A 1 181 ? -7.537 -7.230 12.469 1.00 72.00 181 PHE A C 1
ATOM 1508 O O . PHE A 1 181 ? -8.190 -8.093 13.064 1.00 72.00 181 PHE A O 1
ATOM 1515 N N . LEU A 1 182 ? -6.515 -6.592 13.025 1.00 85.19 182 LEU A N 1
ATOM 1516 C CA . LEU A 1 182 ? -6.031 -6.803 14.375 1.00 85.19 182 LEU A CA 1
ATOM 1517 C C . LEU A 1 182 ? -6.465 -5.627 15.230 1.00 85.19 182 LEU A C 1
ATOM 1519 O O . LEU A 1 182 ? -6.161 -4.480 14.925 1.00 85.19 182 LEU A O 1
ATOM 1523 N N . VAL A 1 183 ? -7.164 -5.936 16.318 1.00 90.38 183 VAL A N 1
ATOM 1524 C CA . VAL A 1 183 ? -7.408 -4.937 17.352 1.00 90.38 183 VAL A CA 1
ATOM 1525 C C . VAL A 1 183 ? -6.111 -4.712 18.103 1.00 90.38 183 VAL A C 1
ATOM 1527 O O . VAL A 1 183 ? -5.506 -5.665 18.603 1.00 90.38 183 VAL A O 1
ATOM 1530 N N . TYR A 1 184 ? -5.708 -3.455 18.197 1.00 91.81 184 TYR A N 1
ATOM 1531 C CA . TYR A 1 184 ? -4.533 -3.033 18.942 1.00 91.81 184 TYR A CA 1
ATOM 1532 C C . TYR A 1 184 ? -4.928 -2.040 20.029 1.00 91.81 184 TYR A C 1
ATOM 1534 O O . TYR A 1 184 ? -6.042 -1.519 20.053 1.00 91.81 184 TYR A O 1
ATOM 1542 N N . ARG A 1 185 ? -4.019 -1.833 20.980 1.00 90.62 185 ARG A N 1
ATOM 1543 C CA . ARG A 1 185 ? -4.188 -0.852 22.047 1.00 90.62 185 ARG A CA 1
ATOM 1544 C C . ARG A 1 185 ? -3.251 0.310 21.778 1.00 90.62 185 ARG A C 1
ATOM 1546 O O . ARG A 1 185 ? -2.051 0.089 21.647 1.00 90.62 185 ARG A O 1
ATOM 1553 N N . GLU A 1 186 ? -3.794 1.513 21.722 1.00 88.06 186 GLU A N 1
ATOM 1554 C CA . GLU A 1 186 ? -3.011 2.728 21.538 1.00 88.06 186 GLU A CA 1
ATOM 1555 C C . GLU A 1 186 ? -2.246 3.048 22.832 1.00 88.06 186 GLU A C 1
ATOM 1557 O O . GLU A 1 186 ? -2.810 3.027 23.933 1.00 88.06 186 GLU A O 1
ATOM 1562 N N . GLU A 1 187 ? -0.931 3.262 22.720 1.00 79.25 187 GLU A N 1
ATOM 1563 C CA . GLU A 1 187 ? -0.053 3.387 23.892 1.00 79.25 187 GLU A CA 1
ATOM 1564 C C . GLU A 1 187 ? -0.326 4.665 24.692 1.00 79.25 187 GLU A C 1
ATOM 1566 O O . GLU A 1 187 ? -0.285 4.631 25.923 1.00 79.25 187 GLU A O 1
ATOM 1571 N N . GLU A 1 188 ? -0.649 5.762 24.004 1.00 83.81 188 GLU A N 1
ATOM 1572 C CA . GLU A 1 188 ? -0.832 7.085 24.610 1.00 83.81 188 GLU A CA 1
ATOM 1573 C C . GLU A 1 188 ? -2.190 7.238 25.305 1.00 83.81 188 GLU A C 1
ATOM 1575 O O . GLU A 1 188 ? -2.272 7.783 26.406 1.00 83.81 188 GLU A O 1
ATOM 1580 N N . THR A 1 189 ? -3.257 6.731 24.685 1.00 81.00 189 THR A N 1
ATOM 1581 C CA . THR A 1 189 ? -4.646 6.963 25.116 1.00 81.00 189 THR A CA 1
ATOM 1582 C C . THR A 1 189 ? -5.260 5.769 25.842 1.00 81.00 189 THR A C 1
ATOM 1584 O O . THR A 1 189 ? -6.294 5.904 26.489 1.00 81.00 189 THR A O 1
ATOM 1587 N N . THR A 1 190 ? -4.622 4.593 25.785 1.00 83.69 190 THR A N 1
ATOM 1588 C CA . THR A 1 190 ? -5.140 3.302 26.278 1.00 83.69 190 THR A CA 1
ATOM 1589 C C . THR A 1 190 ? -6.363 2.755 25.540 1.00 83.69 190 THR A C 1
ATOM 1591 O O . THR A 1 190 ? -6.893 1.714 25.943 1.00 83.69 190 THR A O 1
ATOM 1594 N N . ASN A 1 191 ? -6.769 3.415 24.457 1.00 92.00 191 ASN A N 1
ATOM 1595 C CA . ASN A 1 191 ? -7.916 3.044 23.643 1.00 92.00 191 ASN A CA 1
ATOM 1596 C C . ASN A 1 191 ? -7.671 1.743 22.874 1.00 92.00 191 ASN A C 1
ATOM 1598 O O . ASN A 1 191 ? -6.526 1.370 22.604 1.00 92.00 191 ASN A O 1
ATOM 1602 N N . TYR A 1 192 ? -8.753 1.061 22.502 1.00 93.62 192 TYR A N 1
ATOM 1603 C CA . TYR A 1 192 ? -8.692 -0.113 21.634 1.00 93.62 192 TYR A CA 1
ATOM 1604 C C . TYR A 1 192 ? -9.155 0.246 20.230 1.00 93.62 192 TYR A C 1
ATOM 1606 O O . TYR A 1 192 ? -10.285 0.691 20.049 1.00 93.62 192 TYR A O 1
ATOM 1614 N N . CYS A 1 193 ? -8.301 0.007 19.244 1.00 93.12 193 CYS A N 1
ATOM 1615 C CA . CYS A 1 193 ? -8.484 0.494 17.885 1.00 93.12 193 CYS A CA 1
ATOM 1616 C C . CYS A 1 193 ? -8.530 -0.660 16.882 1.00 93.12 193 CYS A C 1
ATOM 1618 O O . CYS A 1 193 ? -7.957 -1.729 17.112 1.00 93.12 193 CYS A O 1
ATOM 1620 N N . ILE A 1 194 ? -9.214 -0.435 15.765 1.00 93.38 194 ILE A N 1
ATOM 1621 C CA . ILE A 1 194 ? -9.137 -1.262 14.563 1.00 93.38 194 ILE A CA 1
ATOM 1622 C C . ILE A 1 194 ? -9.111 -0.355 13.337 1.00 93.38 194 ILE A C 1
ATOM 1624 O O . ILE A 1 194 ? -9.803 0.664 13.306 1.00 93.38 194 ILE A O 1
ATOM 1628 N N . ASP A 1 195 ? -8.377 -0.772 12.315 1.00 92.94 195 ASP A N 1
ATOM 1629 C CA . ASP A 1 195 ? -8.182 0.026 11.112 1.00 92.94 195 ASP A CA 1
ATOM 1630 C C . ASP A 1 195 ? -8.906 -0.596 9.919 1.00 92.94 195 ASP A C 1
ATOM 1632 O O . ASP A 1 195 ? -8.767 -1.786 9.619 1.00 92.94 195 ASP A O 1
ATOM 1636 N N . LEU A 1 196 ? -9.685 0.231 9.226 1.00 92.12 196 LEU A N 1
ATOM 1637 C CA . LEU A 1 196 ? -10.173 -0.039 7.884 1.00 92.12 196 LEU A CA 1
ATOM 1638 C C . LEU A 1 196 ? -9.171 0.553 6.888 1.00 92.12 196 LEU A C 1
ATOM 1640 O O . LEU A 1 196 ? -9.125 1.768 6.706 1.00 92.12 196 LEU A O 1
ATOM 1644 N N . CYS A 1 197 ? -8.405 -0.311 6.228 1.00 92.25 197 CYS A N 1
ATOM 1645 C CA . CYS A 1 197 ? -7.399 0.098 5.250 1.00 92.25 197 CYS A CA 1
ATOM 1646 C C . CYS A 1 197 ? -7.915 -0.095 3.817 1.00 92.25 197 CYS A C 1
ATOM 1648 O O . CYS A 1 197 ? -8.242 -1.216 3.407 1.00 92.25 197 CYS A O 1
ATOM 1650 N N . LEU A 1 198 ? -7.956 0.995 3.053 1.00 92.94 198 LEU A N 1
ATOM 1651 C CA . LEU A 1 198 ? -8.249 1.026 1.622 1.00 92.94 198 LEU A CA 1
ATOM 1652 C C . LEU A 1 198 ? -6.929 1.147 0.862 1.00 92.94 198 LEU A C 1
ATOM 1654 O O . LEU A 1 198 ? -6.253 2.165 0.946 1.00 92.94 198 LEU A O 1
ATOM 1658 N N . SER A 1 199 ? -6.555 0.101 0.138 1.00 93.69 199 SER A N 1
ATOM 1659 C CA . SER A 1 199 ? -5.284 -0.001 -0.571 1.00 93.69 199 SER A CA 1
ATOM 1660 C C . SER A 1 199 ? -5.452 0.384 -2.039 1.00 93.69 199 SER A C 1
ATOM 1662 O O . SER A 1 199 ? -6.076 -0.356 -2.807 1.00 93.69 199 SER A O 1
ATOM 1664 N N . ILE A 1 200 ? -4.898 1.535 -2.423 1.00 94.94 200 ILE A N 1
ATOM 1665 C CA . ILE A 1 200 ? -4.898 2.059 -3.792 1.00 94.94 200 ILE A CA 1
ATOM 1666 C C . ILE A 1 200 ? -3.585 1.637 -4.471 1.00 94.94 200 ILE A C 1
ATOM 1668 O O . ILE A 1 200 ? -2.514 2.079 -4.043 1.00 94.94 200 ILE A O 1
ATOM 1672 N N . PRO A 1 201 ? -3.626 0.802 -5.524 1.00 94.75 201 PRO A N 1
ATOM 1673 C CA . PRO A 1 201 ? -2.449 0.469 -6.322 1.00 94.75 201 PRO A CA 1
ATOM 1674 C C . PRO A 1 201 ? -1.749 1.721 -6.864 1.00 94.75 201 PRO A C 1
ATOM 1676 O O . PRO A 1 201 ? -2.408 2.664 -7.306 1.00 94.75 201 PRO A O 1
ATOM 1679 N N . ILE A 1 202 ? -0.414 1.743 -6.848 1.00 93.31 202 ILE A N 1
ATOM 1680 C CA . ILE A 1 202 ? 0.346 2.949 -7.209 1.00 93.31 202 ILE A CA 1
ATOM 1681 C C . ILE A 1 202 ? 0.129 3.388 -8.665 1.00 93.31 202 ILE A C 1
ATOM 1683 O O . ILE A 1 202 ? 0.142 4.577 -8.965 1.00 93.31 202 ILE A O 1
ATOM 1687 N N . ASP A 1 203 ? -0.097 2.440 -9.571 1.00 91.75 203 ASP A N 1
ATOM 1688 C CA . ASP A 1 203 ? -0.384 2.687 -10.986 1.00 91.75 203 ASP A CA 1
ATOM 1689 C C . ASP A 1 203 ? -1.746 3.360 -11.210 1.00 91.75 203 ASP A C 1
ATOM 1691 O O . ASP A 1 203 ? -1.943 4.067 -12.198 1.00 91.75 203 ASP A O 1
ATOM 1695 N N . ILE A 1 204 ? -2.678 3.174 -10.276 1.00 93.69 204 ILE A N 1
ATOM 1696 C CA . ILE A 1 204 ? -3.940 3.913 -10.228 1.00 93.69 204 ILE A CA 1
ATOM 1697 C C . ILE A 1 204 ? -3.722 5.260 -9.538 1.00 93.69 204 ILE A C 1
ATOM 1699 O O . ILE A 1 204 ? -4.154 6.284 -10.061 1.00 93.69 204 ILE A O 1
ATOM 1703 N N . ALA A 1 205 ? -3.035 5.262 -8.394 1.00 93.12 205 ALA A N 1
ATOM 1704 C CA . ALA A 1 205 ? -2.814 6.451 -7.579 1.00 93.12 205 ALA A CA 1
ATOM 1705 C C . ALA A 1 205 ? -2.022 7.542 -8.308 1.00 93.12 205 ALA A C 1
ATOM 1707 O O . ALA A 1 205 ? -2.281 8.718 -8.070 1.00 93.12 205 ALA A O 1
ATOM 1708 N N . GLU A 1 206 ? -1.069 7.181 -9.177 1.00 92.75 206 GLU A N 1
ATOM 1709 C CA . GLU A 1 206 ? -0.237 8.139 -9.916 1.00 92.75 206 GLU A CA 1
ATOM 1710 C C . GLU A 1 206 ? -1.041 8.953 -10.947 1.00 92.75 206 GLU A C 1
ATOM 1712 O O . GLU A 1 206 ? -0.687 10.103 -11.221 1.00 92.75 206 GLU A O 1
ATOM 1717 N N . ASP A 1 207 ? -2.147 8.403 -11.457 1.00 92.69 207 ASP A N 1
ATOM 1718 C CA . ASP A 1 207 ? -2.996 9.003 -12.488 1.00 92.69 207 ASP A CA 1
ATOM 1719 C C . ASP A 1 207 ? -3.883 10.123 -11.920 1.00 92.69 207 ASP A C 1
ATOM 1721 O O . ASP A 1 207 ? -4.955 9.891 -11.359 1.00 92.69 207 ASP A O 1
ATOM 1725 N N . GLU A 1 208 ? -3.445 11.368 -12.117 1.00 89.31 208 GLU A N 1
ATOM 1726 C CA . GLU A 1 208 ? -4.132 12.567 -11.620 1.00 89.31 208 GLU A CA 1
ATOM 1727 C C . GLU A 1 208 ? -5.588 12.664 -12.062 1.00 89.31 208 GLU A C 1
ATOM 1729 O O . GLU A 1 208 ? -6.419 13.165 -11.305 1.00 89.31 208 GLU A O 1
ATOM 1734 N N . THR A 1 209 ? -5.915 12.146 -13.249 1.00 91.12 209 THR A N 1
ATOM 1735 C CA . THR A 1 209 ? -7.268 12.235 -13.810 1.00 91.12 209 THR A CA 1
ATOM 1736 C C . THR A 1 209 ? -8.290 11.406 -13.038 1.00 91.12 209 THR A C 1
ATOM 1738 O O . THR A 1 209 ? -9.487 11.665 -13.144 1.00 91.12 209 THR A O 1
ATOM 1741 N N . LYS A 1 210 ? -7.830 10.434 -12.240 1.00 90.81 210 LYS A N 1
ATOM 1742 C CA . LYS A 1 210 ? -8.685 9.570 -11.419 1.00 90.81 210 LYS A CA 1
ATOM 1743 C C . LYS A 1 210 ? -8.858 10.079 -9.996 1.00 90.81 210 LYS A C 1
ATOM 1745 O O . LYS A 1 210 ? -9.748 9.596 -9.309 1.00 90.81 210 LYS A O 1
ATOM 1750 N N . THR A 1 211 ? -8.053 11.047 -9.558 1.00 90.12 211 THR A N 1
ATOM 1751 C CA . THR A 1 211 ? -7.995 11.498 -8.156 1.00 90.12 211 THR A CA 1
ATOM 1752 C C . THR A 1 211 ? -9.377 11.797 -7.577 1.00 90.12 211 THR A C 1
ATOM 1754 O O . THR A 1 211 ? -9.723 11.260 -6.531 1.00 90.12 211 THR A O 1
ATOM 1757 N N . GLU A 1 212 ? -10.196 12.589 -8.273 1.00 89.19 212 GLU A N 1
ATOM 1758 C CA . GLU A 1 212 ? -11.544 12.945 -7.807 1.00 89.19 212 GLU A CA 1
ATOM 1759 C C . GLU A 1 212 ? -12.447 11.714 -7.631 1.00 89.19 212 GLU A C 1
ATOM 1761 O O . GLU A 1 212 ? -13.097 11.573 -6.598 1.00 89.19 212 GLU A O 1
ATOM 1766 N N . ALA A 1 213 ? -12.433 10.788 -8.595 1.00 91.12 213 ALA A N 1
ATOM 1767 C CA . ALA A 1 213 ? -13.235 9.565 -8.546 1.00 91.12 213 ALA A CA 1
ATOM 1768 C C . ALA A 1 213 ? -12.793 8.628 -7.409 1.00 91.12 213 ALA A C 1
ATOM 1770 O O . ALA A 1 213 ? -13.632 8.079 -6.695 1.00 91.12 213 ALA A O 1
ATOM 1771 N N . ILE A 1 214 ? -11.478 8.494 -7.192 1.00 91.81 214 ILE A N 1
ATOM 1772 C CA . ILE A 1 214 ? -10.928 7.732 -6.060 1.00 91.81 214 ILE A 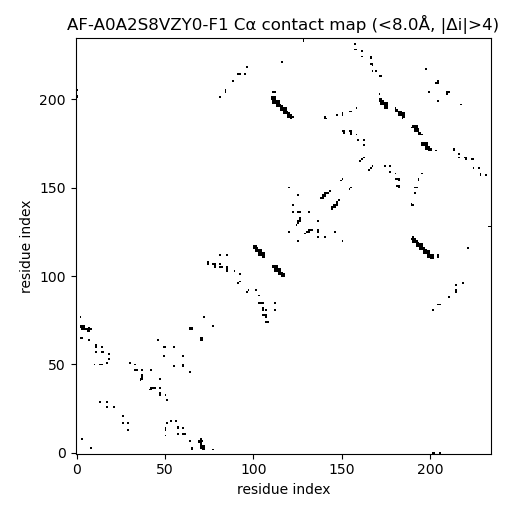CA 1
ATOM 1773 C C . ILE A 1 214 ? -11.447 8.326 -4.745 1.00 91.81 214 ILE A C 1
ATOM 1775 O O . ILE A 1 214 ? -11.890 7.587 -3.868 1.00 91.81 214 ILE A O 1
ATOM 1779 N N . MET A 1 215 ? -11.409 9.654 -4.602 1.00 90.44 215 MET A N 1
ATOM 1780 C CA . MET A 1 215 ? -11.830 10.332 -3.372 1.00 90.44 215 MET A CA 1
ATOM 1781 C C . MET A 1 215 ? -13.334 10.228 -3.120 1.00 90.44 215 MET A C 1
ATOM 1783 O O . MET A 1 215 ? -13.741 10.062 -1.971 1.00 90.44 215 MET A O 1
ATOM 1787 N N . GLU A 1 216 ? -14.160 10.284 -4.166 1.00 89.44 216 GLU A N 1
ATOM 1788 C CA . GLU A 1 216 ? -15.608 10.081 -4.048 1.00 89.44 216 GLU A CA 1
ATOM 1789 C C . GLU A 1 216 ? -15.932 8.671 -3.529 1.00 89.44 216 GLU A C 1
ATOM 1791 O O . GLU A 1 216 ? -16.704 8.521 -2.574 1.00 89.44 216 GLU A O 1
ATOM 1796 N N . ASP A 1 217 ? -15.287 7.640 -4.085 1.00 91.38 217 ASP A N 1
ATOM 1797 C CA . ASP A 1 217 ? -15.467 6.262 -3.624 1.00 91.38 217 ASP A CA 1
ATOM 1798 C C . ASP A 1 217 ? -14.971 6.075 -2.185 1.00 91.38 217 ASP A C 1
ATOM 1800 O O . ASP A 1 217 ? -15.670 5.472 -1.366 1.00 91.38 217 ASP A O 1
ATOM 1804 N N . VAL A 1 218 ? -13.795 6.619 -1.851 1.00 91.25 218 VAL A N 1
ATOM 1805 C CA . VAL A 1 218 ? -13.241 6.587 -0.487 1.00 91.25 218 VAL A CA 1
ATOM 1806 C C . VAL A 1 218 ? -14.209 7.246 0.493 1.00 91.25 218 VAL A C 1
ATOM 1808 O O . VAL A 1 218 ? -14.566 6.632 1.497 1.00 91.25 218 VAL A O 1
ATOM 1811 N N . SER A 1 219 ? -14.694 8.450 0.186 1.00 89.88 219 SER A N 1
ATOM 1812 C CA . SER A 1 219 ? -15.655 9.169 1.026 1.00 89.88 219 SER A CA 1
ATOM 1813 C C . SER A 1 219 ? -16.927 8.347 1.252 1.00 89.88 219 SER A C 1
ATOM 1815 O O . SER A 1 219 ? -17.354 8.156 2.391 1.00 89.88 219 SER A O 1
ATOM 1817 N N . ASN A 1 220 ? -17.486 7.763 0.189 1.00 89.88 220 ASN A N 1
ATOM 1818 C CA . ASN A 1 220 ? -18.673 6.913 0.270 1.00 89.88 220 ASN A CA 1
ATOM 1819 C C . ASN A 1 220 ? -18.447 5.685 1.170 1.00 89.88 220 ASN A C 1
ATOM 1821 O O . ASN A 1 220 ? -19.296 5.364 2.007 1.00 89.88 220 ASN A O 1
ATOM 1825 N N . VAL A 1 221 ? -17.300 5.007 1.036 1.00 91.56 221 VAL A N 1
ATOM 1826 C CA . VAL A 1 221 ? -16.944 3.867 1.897 1.00 91.56 221 VAL A CA 1
ATOM 1827 C C . VAL A 1 221 ? -16.839 4.306 3.346 1.00 91.56 221 VAL A C 1
ATOM 1829 O O . VAL A 1 221 ? -17.423 3.652 4.207 1.00 91.56 221 VAL A O 1
ATOM 1832 N N . VAL A 1 222 ? -16.102 5.382 3.624 1.00 90.69 222 VAL A N 1
ATOM 1833 C CA . VAL A 1 222 ? -15.828 5.805 4.998 1.00 90.69 222 VAL A CA 1
ATOM 1834 C C . VAL A 1 222 ? -17.110 6.284 5.671 1.00 90.69 222 VAL A C 1
ATOM 1836 O O . VAL A 1 222 ? -17.404 5.832 6.774 1.00 90.69 222 VAL A O 1
ATOM 1839 N N . SER A 1 223 ? -17.937 7.095 5.004 1.00 90.31 223 SER A N 1
ATOM 1840 C CA . SER A 1 223 ? -19.239 7.504 5.551 1.00 90.31 223 SER A CA 1
ATOM 1841 C C . SER A 1 223 ? -20.157 6.309 5.825 1.00 90.31 223 SER A C 1
ATOM 1843 O O . SER A 1 223 ? -20.808 6.256 6.869 1.00 90.31 223 SER A O 1
ATOM 1845 N N . LYS A 1 224 ? -20.198 5.309 4.934 1.00 91.75 224 LYS A N 1
ATOM 1846 C CA . LYS A 1 224 ? -20.966 4.079 5.186 1.00 91.75 224 LYS A CA 1
ATOM 1847 C C . LYS A 1 224 ? -20.389 3.264 6.333 1.00 91.75 224 LYS A C 1
ATOM 1849 O O . LYS A 1 224 ? -21.160 2.742 7.132 1.00 91.75 224 LYS A O 1
ATOM 1854 N N . ALA A 1 225 ? -19.067 3.155 6.420 1.00 91.50 225 ALA A N 1
ATOM 1855 C CA . ALA A 1 225 ? -18.397 2.446 7.498 1.00 91.50 225 ALA A CA 1
ATOM 1856 C C . ALA A 1 225 ? -18.706 3.105 8.848 1.00 91.50 225 ALA A C 1
ATOM 1858 O O . ALA A 1 225 ? -19.074 2.408 9.787 1.00 91.50 225 ALA A O 1
ATOM 1859 N N . GLU A 1 226 ? -18.653 4.435 8.936 1.00 90.81 226 GLU A N 1
ATOM 1860 C CA . GLU A 1 226 ? -19.002 5.188 10.146 1.00 90.81 226 GLU A CA 1
ATOM 1861 C C . GLU A 1 226 ? -20.435 4.918 10.604 1.00 90.81 226 GLU A C 1
ATOM 1863 O O . GLU A 1 226 ? -20.647 4.555 11.762 1.00 90.81 226 GLU A O 1
ATOM 1868 N N . VAL A 1 227 ? -21.410 5.009 9.695 1.00 91.69 227 VAL A N 1
ATOM 1869 C CA . VAL A 1 227 ? -22.812 4.690 10.011 1.00 91.69 227 VAL A CA 1
ATOM 1870 C C . VAL A 1 227 ? -22.947 3.231 10.453 1.00 91.69 227 VAL A C 1
ATOM 1872 O O . VAL A 1 227 ? -23.539 2.944 11.493 1.00 91.69 227 VAL A O 1
ATOM 1875 N N . TYR A 1 228 ? -22.345 2.304 9.708 1.00 92.56 228 TYR A N 1
ATOM 1876 C CA . TYR A 1 228 ? -22.431 0.867 9.961 1.00 92.56 228 TYR A CA 1
ATOM 1877 C C . TYR A 1 228 ? -21.843 0.459 11.317 1.00 92.56 228 TYR A C 1
ATOM 1879 O O . TYR A 1 228 ? -22.411 -0.388 12.019 1.00 92.56 228 TYR A O 1
ATOM 1887 N N . PHE A 1 229 ? -20.697 1.044 11.674 1.00 91.62 229 PHE A N 1
ATOM 1888 C CA . PHE A 1 229 ? -20.063 0.863 12.974 1.00 91.62 229 PHE A CA 1
ATOM 1889 C C . PHE A 1 229 ? -20.900 1.500 14.078 1.00 91.62 229 PHE A C 1
ATOM 1891 O O . PHE A 1 229 ? -21.171 0.823 15.069 1.00 91.62 229 PHE A O 1
ATOM 1898 N N . GLY A 1 230 ? -21.368 2.738 13.886 1.00 89.75 230 GLY A N 1
ATOM 1899 C CA . GLY A 1 230 ? -22.220 3.448 14.838 1.00 89.75 230 GLY A CA 1
ATOM 1900 C C . GLY A 1 230 ? -23.462 2.642 15.218 1.00 89.75 230 GLY A C 1
ATOM 1901 O O . GLY A 1 230 ? -23.681 2.383 16.399 1.00 89.75 230 GLY A O 1
ATOM 1902 N N . GLU A 1 231 ? -24.212 2.140 14.233 1.00 91.00 231 GLU A N 1
ATOM 1903 C CA . GLU A 1 231 ? -25.414 1.311 14.443 1.00 91.00 231 GLU A CA 1
ATOM 1904 C C . GLU A 1 231 ? -25.135 -0.007 15.183 1.00 91.00 231 GLU A C 1
ATOM 1906 O O . GLU A 1 231 ? -25.998 -0.537 15.876 1.00 91.00 231 GLU A O 1
ATOM 1911 N N . ARG A 1 232 ? -23.938 -0.583 15.023 1.00 89.56 232 ARG A N 1
ATOM 1912 C CA . ARG A 1 232 ? -23.568 -1.870 15.645 1.00 89.56 232 ARG A CA 1
ATOM 1913 C C . ARG A 1 232 ? -22.853 -1.717 16.979 1.00 89.56 232 ARG A C 1
ATOM 1915 O O . ARG A 1 232 ? -22.643 -2.730 17.660 1.00 89.56 232 ARG A O 1
ATOM 1922 N N . LEU A 1 233 ? -22.455 -0.498 17.316 1.00 87.00 233 LEU A N 1
ATOM 1923 C CA . LEU A 1 233 ? -21.845 -0.125 18.585 1.00 87.00 233 LEU A CA 1
ATOM 1924 C C . LEU A 1 233 ? -22.824 0.628 19.501 1.00 87.00 233 LEU A C 1
ATOM 1926 O O . LEU A 1 233 ? -22.517 0.796 20.674 1.00 87.00 233 LEU A O 1
ATOM 1930 N N . THR A 1 234 ? -24.015 0.994 19.022 1.00 74.88 234 THR A N 1
ATOM 1931 C CA . THR A 1 234 ? -25.130 1.487 19.849 1.00 74.88 234 THR A CA 1
ATOM 1932 C C . THR A 1 234 ? -26.118 0.364 20.196 1.00 74.88 234 THR A C 1
ATOM 1934 O O . THR A 1 234 ? -26.201 -0.646 19.493 1.00 74.88 234 THR A O 1
ATOM 1937 N N . ILE A 1 235 ? -26.798 0.501 21.344 1.00 52.88 235 ILE A N 1
ATOM 1938 C CA . ILE A 1 235 ? -27.819 -0.436 21.858 1.00 52.88 235 ILE A CA 1
ATOM 1939 C C . ILE A 1 235 ? -29.174 -0.145 21.215 1.00 52.88 235 ILE A C 1
ATOM 1941 O O . ILE A 1 235 ? -29.571 1.041 21.219 1.00 52.88 235 ILE A O 1
#

Solvent-accessible surface area (backbone atoms only — not comparable to full-atom values): 13440 Å² total; per-residue (Å²): 120,87,62,55,25,74,63,28,48,50,53,52,48,51,36,53,56,64,75,46,101,62,61,68,72,58,50,48,55,52,50,53,51,46,51,48,35,42,77,70,64,74,41,53,70,69,58,47,52,55,59,71,35,88,88,56,52,60,69,61,47,54,60,55,45,68,77,34,75,88,23,35,50,51,68,69,60,48,41,58,56,43,48,58,46,46,54,53,51,50,54,49,45,54,70,76,41,71,88,59,80,66,49,77,49,74,36,70,96,76,45,27,38,32,42,33,40,73,46,77,49,43,70,67,55,46,28,69,79,70,66,48,53,79,91,51,39,68,72,32,55,33,92,92,20,62,52,48,57,47,44,61,58,46,51,46,49,54,52,41,50,37,64,74,75,72,47,70,88,54,96,59,44,44,71,54,63,75,88,68,58,56,64,44,67,44,86,90,80,52,27,41,34,39,63,50,41,39,34,24,42,42,70,56,60,66,40,71,91,44,49,67,62,49,49,52,52,50,50,53,39,50,56,50,48,53,51,57,50,49,65,72,74,52,134

Sequence (235 aa):
MNKYNVFGMELISYKTEILKDYPDIVKRSLHDTFDKLLEHNAIDEDIHFSLKDDGLDTDRFKSFILTKIKCIKSNEELLVEYEVIRERLESHIQELIQSQELETESFVEKENISIIKKFVIDTEFAQEYFGIEEKDLEKSMKPKGFVEKFAVLRLPKILKDFVQIDGVQSEYFNYEAINSFLVYREEETTNYCIDLCLSIPIDIAEDETKTEAIMEDVSNVVSKAEVYFGERLTI

Secondary structure (DSSP, 8-state):
---B-HHHHHHHHHHHHHTS---HHHHHHHHHHHHHHHHTTSS-HHHHHHHH-TTS-HHHHHHHHTT-GGGB--HHHHHHHHHHHHHHHHHHHHHH-TTS-EEEEEETTTTEEEEEEEEEE-HHHHHHHH---HHHHHHHSSTTSHHHHHHHHHHHHHHHHIIIIIPPP-SS-EEPPGGG---EE-TTT--EEEEEEEEEEHHHHT-GGGHHHHHHHHHHHHHHHHHHHHHHH--

Mean predicted aligned error: 6.99 Å

pLDDT: mean 89.63, std 6.96, range [52.88, 95.44]

=== Feature glossary ===
Legend for the data blocks above and below:

— What the protein is —

The amino-acid sequence is the protein's primary structure: the linear order of residues from the N-terminus to the C-terminus, written in one-letter code. Everything else here — the 3D coordinates, the secondary structure, the domain annotations — is ultimately a consequence of this string.

Database cross-references. InterPro integrates a dozen domain/family signature databases into unified entries with residue-range hits. GO terms attach function/process/location labels with evidence codes. CATH codes position the fold in a four-level structural taxonomy. Organism is the NCBI-taxonomy species name.

— Where its atoms are —

The mmCIF block holds the 3D Cartesian coordinates of each backbone atom (N, Cα, C, O) in ångströms. mmCIF is the PDB's canonical archive format — a tagged-loop text representation of the atomic model.

The six renders are orthographic views along the three Cartesian axes in both directions. Representation (cartoon, sticks, or surface) and color scheme (sequence-rainbow or by-chain) vary across proteins so the training set covers all the common visualization conventions.

— Local backbone conformation —

Secondary structure is the local, repeating backbone conformation. DSSP classifies it into eight states by reading the hydrogen-bond network: three helix types (H, G, I), two β types (E, B), two non-regular types (T, S), and unstructured coil (-).

SS3 is a coarse helix/strand/coil call (letters a/b/c) made by the P-SEA algorithm from inter-Cα distances and dihedrals. It is less detailed than DSSP but needs only Cα positions.

Backbone dihedral angles. Every residue except chain termini has a φ (preceding-C → N → Cα → C) and a ψ (N → Cα → C → next-N). They are reported in degrees following the IUPAC sign convention. Secondary structure is essentially a statement about which (φ, ψ) basin each residue occupies.

— Global shape and packing —

The geometric summary reports three shape descriptors. Rg (radius of gyration) measures how spread out the Cα atoms are about their centre of mass; compact globular proteins have small Rg, elongated or unfolded ones large. Cα contacts (<8 Å, |i−j|>4) count long-range residue pairs in spatial proximity — high for tightly packed folds, near zero for rods or random coil. The bounding-box extents give the protein's footprint along x, y, z in Å.

Solvent accessibility: the surface area of each residue that a 1.4 Å water probe can touch, in Å². When only backbone atoms are present the absolute values are lower than full-atom SASA (side chains contribute most of the area) and are flagged as backbone-only.

Plot images: a contact map (which residues are close in 3D, as an N×N binary image), a Ramachandran scatter (backbone torsion angles, revealing secondary-structure composition at a glance), and — for AlphaFold structures — a PAE heatmap (pairwise prediction confidence).

— Structural neighborhood —

Foldseek's 3Di representation compresses backbone geometry into a per-residue letter drawn from a learned twenty-state alphabet. It captures the tertiary interaction pattern around each residue — which residues are packed against it in space, regardless of where they are in sequence.

Structural nearest neighbors (via Foldseek easy-search vs the PDB). Reported per hit: target PDB id, E-value, and alignment TM-score. A TM-score above ~0.5 is the conventional threshold for 'same fold'.

— Confidence and disorder —

pLDDT (predicted Local Distance Difference Test) is AlphaFold's per-residue confidence score, ranging from 0 to 100. Values above 90 indicate high confidence (typically well-packed cores); 70–90 is confident; 50–70 low confidence; below 50 usually means the region is disordered or the prediction is unreliable there. AlphaFold stores pLDDT in the mmCIF B-factor column.

For experimental (PDB) structures, the B-factor (temperature factor) quantifies the positional spread of each atom in the crystal — a combination of thermal vibration and static disorder — in units of Å². High B-factors mark flexible loops or poorly resolved regions; low B-factors mark the rigid, well-ordered core.

Predicted Aligned Error (PAE) is an AlphaFold confidence matrix: entry (i, j) is the expected error in the position of residue j, in ångströms, when the prediction is superimposed on the true structure at residue i. Low PAE within a block of residues means that block is internally rigid and well-predicted; high PAE between two blocks means their relative placement is uncertain even if each block individually is confident.